Protein AF-A0A2K9EPL5-F1 (afdb_monomer_lite)

Structure (mmCIF, N/CA/C/O backbone):
data_AF-A0A2K9EPL5-F1
#
_entry.id   AF-A0A2K9EPL5-F1
#
loop_
_atom_site.group_PDB
_atom_site.id
_atom_site.type_symbol
_atom_site.label_atom_id
_atom_site.label_alt_id
_atom_site.label_comp_id
_atom_site.label_asym_id
_atom_site.label_entity_id
_atom_site.label_seq_id
_atom_site.pdbx_PDB_ins_code
_atom_site.Cartn_x
_atom_site.Cartn_y
_atom_site.Cartn_z
_atom_site.occupancy
_atom_site.B_iso_or_equiv
_atom_site.auth_seq_id
_atom_site.auth_comp_id
_atom_site.auth_asym_id
_atom_site.auth_atom_id
_atom_site.pdbx_PDB_model_num
ATOM 1 N N . MET A 1 1 ? -2.493 -0.046 -14.996 1.00 90.88 1 MET A N 1
ATOM 2 C CA . MET A 1 1 ? -1.151 -0.523 -14.603 1.00 90.88 1 MET A CA 1
ATOM 3 C C . MET A 1 1 ? -0.258 -0.800 -15.801 1.00 90.88 1 MET A C 1
ATOM 5 O O . MET A 1 1 ? 0.652 -0.014 -15.992 1.00 90.88 1 MET A O 1
ATOM 9 N N . CYS A 1 2 ? -0.531 -1.802 -16.647 1.00 92.88 2 CYS A N 1
ATOM 10 C CA . CYS A 1 2 ? 0.338 -2.114 -17.797 1.00 92.88 2 CYS A CA 1
ATOM 11 C C . CYS A 1 2 ? 0.632 -0.922 -18.721 1.00 92.88 2 CYS A C 1
ATOM 13 O O . CYS A 1 2 ? 1.785 -0.695 -19.056 1.00 92.88 2 CYS A O 1
ATOM 15 N N . LYS A 1 3 ? -0.375 -0.095 -19.040 1.00 92.88 3 LYS A N 1
ATOM 16 C CA . LYS A 1 3 ? -0.175 1.157 -19.793 1.00 92.88 3 LYS A CA 1
ATOM 17 C C . LYS A 1 3 ? 0.903 2.059 -19.168 1.00 92.88 3 LYS A C 1
ATOM 19 O O . LYS A 1 3 ? 1.821 2.471 -19.861 1.00 92.88 3 LYS A O 1
ATOM 24 N N . ILE A 1 4 ? 0.825 2.293 -17.853 1.00 94.50 4 ILE A N 1
ATOM 25 C CA . ILE A 1 4 ? 1.801 3.109 -17.111 1.00 94.50 4 ILE A CA 1
ATOM 26 C C . ILE A 1 4 ? 3.195 2.477 -17.186 1.00 94.50 4 ILE A C 1
ATOM 28 O O . ILE A 1 4 ? 4.156 3.179 -17.478 1.00 94.50 4 ILE A O 1
ATOM 32 N N . LEU A 1 5 ? 3.304 1.160 -16.974 1.00 94.19 5 LEU A N 1
ATOM 33 C CA . LEU A 1 5 ? 4.579 0.446 -17.066 1.00 94.19 5 LEU A CA 1
ATOM 34 C C . LEU A 1 5 ? 5.212 0.600 -18.460 1.00 94.19 5 LEU A C 1
ATOM 36 O O . LEU A 1 5 ? 6.369 1.003 -18.562 1.00 94.19 5 LEU A O 1
ATOM 40 N N . CYS A 1 6 ? 4.463 0.304 -19.528 1.00 92.06 6 CYS A N 1
ATOM 41 C CA . CYS A 1 6 ? 4.992 0.338 -20.891 1.00 92.06 6 CYS A CA 1
ATOM 42 C C . CYS A 1 6 ? 5.366 1.763 -21.331 1.00 92.06 6 CYS A C 1
ATOM 44 O O . CYS A 1 6 ? 6.409 1.955 -21.953 1.00 92.06 6 CYS A O 1
ATOM 46 N N . GLU A 1 7 ? 4.555 2.768 -20.981 1.00 92.69 7 GLU A N 1
ATOM 47 C CA . GLU A 1 7 ? 4.874 4.177 -21.239 1.00 92.69 7 GLU A CA 1
ATOM 48 C C . GLU A 1 7 ? 6.151 4.601 -20.513 1.00 92.69 7 GLU A C 1
ATOM 50 O O . GLU A 1 7 ? 7.039 5.181 -21.135 1.00 92.69 7 GLU A O 1
ATOM 55 N N . THR A 1 8 ? 6.283 4.271 -19.223 1.00 93.06 8 THR A N 1
ATOM 56 C CA . THR A 1 8 ? 7.507 4.553 -18.465 1.00 93.06 8 THR A CA 1
ATOM 57 C C . THR A 1 8 ? 8.713 3.881 -19.109 1.00 93.06 8 THR A C 1
ATOM 59 O O . THR A 1 8 ? 9.721 4.542 -19.335 1.00 93.06 8 THR A O 1
ATOM 62 N N . ARG A 1 9 ? 8.620 2.592 -19.457 1.00 90.31 9 ARG A N 1
ATOM 63 C CA . ARG A 1 9 ? 9.724 1.858 -20.091 1.00 90.31 9 ARG A CA 1
ATOM 64 C C . ARG A 1 9 ? 10.170 2.524 -21.395 1.00 90.31 9 ARG A C 1
ATOM 66 O O . ARG A 1 9 ? 11.365 2.731 -21.594 1.00 90.31 9 ARG A O 1
ATOM 73 N N . LYS A 1 10 ? 9.216 2.905 -22.248 1.00 90.19 10 LYS A N 1
ATOM 74 C CA . LYS A 1 10 ? 9.493 3.618 -23.500 1.00 90.19 10 LYS A CA 1
ATOM 75 C C . LYS A 1 10 ? 10.202 4.950 -23.243 1.00 90.19 10 LYS A C 1
ATOM 77 O O . LYS A 1 10 ? 11.247 5.204 -23.830 1.00 90.19 10 LYS A O 1
ATOM 82 N N . GLU A 1 11 ? 9.678 5.774 -22.338 1.00 91.56 11 GLU A N 1
ATOM 83 C CA . GLU A 1 11 ? 10.253 7.091 -22.034 1.00 91.56 11 GLU A CA 1
ATOM 84 C C . GLU A 1 11 ? 11.650 7.005 -21.399 1.00 91.56 11 GLU A C 1
ATOM 86 O O . GLU A 1 11 ? 12.492 7.870 -21.648 1.00 91.56 11 GLU A O 1
ATOM 91 N N . MET A 1 12 ? 11.913 5.961 -20.604 1.00 89.75 12 MET A N 1
ATOM 92 C CA . MET A 1 12 ? 13.246 5.680 -20.063 1.00 89.75 12 MET A CA 1
ATOM 93 C C . MET A 1 12 ? 14.241 5.345 -21.181 1.00 89.75 12 MET A C 1
ATOM 95 O O . MET A 1 12 ? 15.341 5.892 -21.187 1.00 89.75 12 MET A O 1
ATOM 99 N N . CYS A 1 13 ? 13.842 4.526 -22.161 1.00 85.44 13 CYS A N 1
ATOM 100 C CA . CYS A 1 13 ? 14.686 4.193 -23.316 1.00 85.44 13 CYS A CA 1
ATOM 101 C C . CYS A 1 13 ? 14.939 5.398 -24.233 1.00 85.44 13 CYS A C 1
ATOM 103 O O . CYS A 1 13 ? 16.015 5.531 -24.804 1.00 85.44 13 CYS A O 1
ATOM 105 N N . GLU A 1 14 ? 13.969 6.307 -24.342 1.00 89.25 14 GLU A N 1
ATOM 106 C CA . GLU A 1 14 ? 14.105 7.575 -25.072 1.00 89.25 14 GLU A CA 1
ATOM 107 C C . GLU A 1 14 ? 14.939 8.624 -24.306 1.00 89.25 14 GLU A C 1
ATOM 109 O O . GLU A 1 14 ? 15.134 9.736 -24.792 1.00 89.25 14 GLU A O 1
ATOM 114 N N . GLY A 1 15 ? 15.414 8.310 -23.094 1.00 87.31 15 GLY A N 1
ATOM 115 C CA . GLY A 1 15 ? 16.245 9.207 -22.290 1.00 87.31 15 GLY A CA 1
ATOM 116 C C . GLY A 1 15 ? 15.511 10.440 -21.750 1.00 87.31 15 GLY A C 1
ATOM 117 O O . GLY A 1 15 ? 16.160 11.415 -21.365 1.00 87.31 15 GLY A O 1
ATOM 118 N N . LYS A 1 16 ? 14.171 10.420 -21.695 1.00 90.06 16 LYS A N 1
ATOM 119 C CA . LYS A 1 16 ? 13.338 11.569 -21.282 1.00 90.06 16 LYS A CA 1
ATOM 120 C C . LYS A 1 16 ? 13.429 11.902 -19.791 1.00 90.06 16 LYS A C 1
ATOM 122 O O . LYS A 1 16 ? 13.098 13.014 -19.392 1.00 90.06 16 LYS A O 1
ATOM 127 N N . HIS A 1 17 ? 13.891 10.959 -18.969 1.00 89.50 17 HIS A N 1
ATOM 128 C CA . HIS A 1 17 ? 13.897 11.065 -17.505 1.00 89.50 17 HIS A CA 1
ATOM 129 C C . HIS A 1 17 ? 15.299 10.913 -16.911 1.00 89.50 17 HIS A C 1
ATOM 131 O O . HIS A 1 17 ? 15.527 10.101 -16.015 1.00 89.50 17 HIS A O 1
ATOM 137 N N . LYS A 1 18 ? 16.260 11.700 -17.409 1.00 85.12 18 LYS A N 1
ATOM 138 C CA . LYS A 1 18 ? 17.625 11.723 -16.858 1.00 85.12 18 LYS A CA 1
ATOM 139 C C . LYS A 1 18 ? 17.602 12.016 -15.352 1.00 85.12 18 LYS A C 1
ATOM 141 O O . LYS A 1 18 ? 16.911 12.929 -14.904 1.00 85.12 18 LYS A O 1
ATOM 146 N N . GLY A 1 19 ? 18.359 11.232 -14.585 1.00 86.25 19 GLY A N 1
ATOM 147 C CA . GLY A 1 19 ? 18.467 11.375 -13.128 1.00 86.25 19 GLY A CA 1
ATOM 148 C C . GLY A 1 19 ? 17.270 10.851 -12.324 1.00 86.25 19 GLY A C 1
ATOM 149 O O . GLY A 1 19 ? 17.243 11.033 -11.110 1.00 86.25 19 GLY A O 1
ATOM 150 N N . LYS A 1 20 ? 16.285 10.203 -12.960 1.00 90.62 20 LYS A N 1
ATOM 151 C CA . LYS A 1 20 ? 15.152 9.562 -12.274 1.00 90.62 20 LYS A CA 1
ATOM 152 C C . LYS A 1 20 ? 15.185 8.050 -12.457 1.00 90.62 20 LYS A C 1
ATOM 154 O O . LYS A 1 20 ? 15.667 7.544 -13.465 1.00 90.62 20 LYS A O 1
ATOM 159 N N . THR A 1 21 ? 14.623 7.328 -11.492 1.00 90.00 21 THR A N 1
ATOM 160 C CA . THR A 1 21 ? 14.412 5.879 -11.608 1.00 90.00 21 THR A CA 1
ATOM 161 C C . THR A 1 21 ? 13.104 5.590 -12.339 1.00 90.00 21 THR A C 1
ATOM 163 O O . THR A 1 21 ? 12.142 6.355 -12.215 1.00 90.00 21 THR A O 1
ATOM 166 N N . ALA A 1 22 ? 13.029 4.463 -13.051 1.00 90.94 22 ALA A N 1
ATOM 167 C CA . ALA A 1 22 ? 11.802 4.038 -13.726 1.00 90.94 22 ALA A CA 1
ATOM 168 C C . ALA A 1 22 ? 10.613 3.936 -12.747 1.00 90.94 22 ALA A C 1
ATOM 170 O O . ALA A 1 22 ? 9.539 4.465 -13.032 1.00 90.94 22 ALA A O 1
ATOM 171 N N . SER A 1 23 ? 10.823 3.375 -11.551 1.00 89.00 23 SER A N 1
ATOM 172 C CA . SER A 1 23 ? 9.786 3.289 -10.512 1.00 89.00 23 SER A CA 1
ATOM 173 C C . SER A 1 23 ? 9.255 4.669 -10.116 1.00 89.00 23 SER A C 1
ATOM 175 O O . SER A 1 23 ? 8.047 4.883 -10.151 1.00 89.00 23 SER A O 1
ATOM 177 N N . SER A 1 24 ? 10.126 5.660 -9.878 1.00 90.75 24 SER A N 1
ATOM 178 C CA . SER A 1 24 ? 9.676 7.023 -9.533 1.00 90.75 24 SER A CA 1
ATOM 179 C C . SER A 1 24 ? 8.854 7.698 -10.642 1.00 90.75 24 SER A C 1
ATOM 181 O O . SER A 1 24 ? 7.891 8.416 -10.364 1.00 90.75 24 SER A O 1
ATOM 183 N N . VAL A 1 25 ? 9.187 7.449 -11.913 1.00 93.56 25 VAL A N 1
ATOM 184 C CA . VAL A 1 25 ? 8.412 7.947 -13.061 1.00 93.56 25 VAL A CA 1
ATOM 185 C C . VAL A 1 25 ? 7.043 7.264 -13.121 1.00 93.56 25 VAL A C 1
ATOM 187 O O . VAL A 1 25 ? 6.022 7.932 -13.305 1.00 93.56 25 VAL A O 1
ATOM 190 N N . ALA A 1 26 ? 7.004 5.945 -12.923 1.00 93.69 26 ALA A N 1
ATOM 191 C CA . ALA A 1 26 ? 5.775 5.158 -12.931 1.00 93.69 26 ALA A CA 1
ATOM 192 C C . ALA A 1 26 ? 4.828 5.537 -11.790 1.00 93.69 26 ALA A C 1
ATOM 194 O O . ALA A 1 26 ? 3.633 5.712 -12.023 1.00 93.69 26 ALA A O 1
ATOM 195 N N . GLU A 1 27 ? 5.356 5.739 -10.585 1.00 92.06 27 GLU A N 1
ATOM 196 C CA . GLU A 1 27 ? 4.617 6.276 -9.443 1.00 92.06 27 GLU A CA 1
ATOM 197 C C . GLU A 1 27 ? 4.029 7.656 -9.774 1.00 92.06 27 GLU A C 1
ATOM 199 O O . GLU A 1 27 ? 2.834 7.891 -9.586 1.00 92.06 27 GLU A O 1
ATOM 204 N N . GLY A 1 28 ? 4.832 8.567 -10.335 1.00 92.94 28 GLY A N 1
ATOM 205 C CA . GLY A 1 28 ? 4.366 9.895 -10.741 1.00 92.94 28 GLY A CA 1
ATOM 206 C C . GLY A 1 28 ? 3.207 9.835 -11.740 1.00 92.94 28 GLY A C 1
ATOM 207 O O . GLY A 1 28 ? 2.205 10.539 -11.584 1.00 92.94 28 GLY A O 1
ATOM 208 N N . LYS A 1 29 ? 3.300 8.944 -12.732 1.00 94.31 29 LYS A N 1
ATOM 209 C CA . LYS A 1 29 ? 2.220 8.688 -13.695 1.00 94.31 29 LYS A CA 1
ATOM 210 C C . LYS A 1 29 ? 0.995 8.066 -13.027 1.00 94.31 29 LYS A C 1
ATOM 212 O O . LYS A 1 29 ? -0.119 8.519 -13.277 1.00 94.31 29 LYS A O 1
ATOM 217 N N . ALA A 1 30 ? 1.175 7.067 -12.164 1.00 94.25 30 ALA A N 1
ATOM 218 C CA . ALA A 1 30 ? 0.082 6.404 -11.459 1.00 94.25 30 ALA A CA 1
ATOM 219 C C . ALA A 1 30 ? -0.702 7.384 -10.580 1.00 94.25 30 ALA A C 1
ATOM 221 O O . ALA A 1 30 ? -1.931 7.402 -10.628 1.00 94.25 30 ALA A O 1
ATOM 222 N N . LYS A 1 31 ? -0.001 8.247 -9.837 1.00 92.25 31 LYS A N 1
ATOM 223 C CA . LYS A 1 31 ? -0.607 9.239 -8.940 1.00 92.25 31 LYS A CA 1
ATOM 224 C C . LYS A 1 31 ? -1.549 10.188 -9.679 1.00 92.25 31 LYS A C 1
ATOM 226 O O . LYS A 1 31 ? -2.604 10.533 -9.153 1.00 92.25 31 LYS A O 1
ATOM 231 N N . ASN A 1 32 ? -1.178 10.568 -10.899 1.00 90.94 32 ASN A N 1
ATOM 232 C CA . ASN A 1 32 ? -1.887 11.568 -11.692 1.00 90.94 32 ASN A CA 1
ATOM 233 C C . ASN A 1 32 ? -2.778 10.964 -12.788 1.00 90.94 32 ASN A C 1
ATOM 235 O O . ASN A 1 32 ? -3.287 11.714 -13.611 1.00 90.94 32 ASN A O 1
ATOM 239 N N . SER A 1 33 ? -2.959 9.638 -12.844 1.00 93.25 33 SER A N 1
ATOM 240 C CA . SER A 1 33 ? -3.679 8.972 -13.938 1.00 93.25 33 SER A CA 1
ATOM 241 C C . SER A 1 33 ? -5.195 8.909 -13.684 1.00 93.25 33 SER A C 1
ATOM 243 O O . SER A 1 33 ? -5.638 8.108 -12.851 1.00 93.25 33 SER A O 1
ATOM 245 N N . PRO A 1 34 ? -6.030 9.653 -14.442 1.00 91.94 34 PRO A N 1
ATOM 246 C CA . PRO A 1 34 ? -7.485 9.550 -14.322 1.00 91.94 34 PRO A CA 1
ATOM 247 C C . PRO A 1 34 ? -7.988 8.184 -14.804 1.00 91.94 34 PRO A C 1
ATOM 249 O O . PRO A 1 34 ? -8.940 7.634 -14.258 1.00 91.94 34 PRO A O 1
ATOM 252 N N . ASP A 1 35 ? -7.317 7.596 -15.801 1.00 91.50 35 ASP A N 1
ATOM 253 C CA . ASP A 1 35 ? -7.591 6.241 -16.292 1.00 91.50 35 ASP A CA 1
ATOM 254 C C . ASP A 1 35 ? -7.431 5.200 -15.184 1.00 91.50 35 ASP A C 1
ATOM 256 O O . ASP A 1 35 ? -8.293 4.334 -15.020 1.00 91.50 35 ASP A O 1
ATOM 260 N N . LEU A 1 36 ? -6.350 5.294 -14.398 1.00 92.50 36 LEU A N 1
ATOM 261 C CA . LEU A 1 36 ? -6.128 4.400 -13.267 1.00 92.50 36 LEU A CA 1
ATOM 262 C C . LEU A 1 36 ? -7.221 4.569 -12.214 1.00 92.50 36 LEU A C 1
ATOM 264 O O . LEU A 1 36 ? -7.777 3.570 -11.766 1.00 92.50 36 LEU A O 1
ATOM 268 N N . GLN A 1 37 ? -7.557 5.808 -11.852 1.00 90.88 37 GLN A N 1
ATOM 269 C CA . GLN A 1 37 ? -8.615 6.079 -10.877 1.00 90.88 37 GLN A CA 1
ATOM 270 C C . GLN A 1 37 ? -9.964 5.515 -11.343 1.00 90.88 37 GLN A C 1
ATOM 272 O O . GLN A 1 37 ? -10.635 4.825 -10.581 1.00 90.88 37 GLN A O 1
ATOM 277 N N . ARG A 1 38 ? -10.332 5.711 -12.617 1.00 91.25 38 ARG A N 1
ATOM 278 C CA . ARG A 1 38 ? -11.553 5.129 -13.201 1.00 91.25 38 ARG A CA 1
ATOM 279 C C . ARG A 1 38 ? -11.539 3.603 -13.176 1.00 91.25 38 ARG A C 1
ATOM 281 O O . ARG A 1 38 ? -12.540 2.993 -12.809 1.00 91.25 38 ARG A O 1
ATOM 288 N N . ALA A 1 39 ? -10.419 2.979 -13.539 1.00 92.12 39 ALA A N 1
ATOM 289 C CA . ALA A 1 39 ? -10.286 1.525 -13.527 1.00 92.12 39 ALA A CA 1
ATOM 290 C C . ALA A 1 39 ? -10.379 0.946 -12.105 1.00 92.12 39 ALA A C 1
ATOM 292 O O . ALA A 1 39 ? -11.044 -0.071 -11.903 1.00 92.12 39 ALA A O 1
ATOM 293 N N . VAL A 1 40 ? -9.756 1.610 -11.125 1.00 92.19 40 VAL A N 1
ATOM 294 C CA . VAL A 1 40 ? -9.859 1.244 -9.707 1.00 92.19 40 VAL A CA 1
ATOM 295 C C . VAL A 1 40 ? -11.298 1.378 -9.233 1.00 92.19 40 VAL A C 1
ATOM 297 O O . VAL A 1 40 ? -11.829 0.394 -8.739 1.00 92.19 40 VAL A O 1
ATOM 300 N N . ASN A 1 41 ? -11.962 2.510 -9.470 1.00 89.56 41 ASN A N 1
ATOM 301 C CA . ASN A 1 41 ? -13.353 2.720 -9.055 1.00 89.56 41 ASN A CA 1
ATOM 302 C C . ASN A 1 41 ? -14.319 1.713 -9.693 1.00 89.56 41 ASN A C 1
ATOM 304 O O . ASN A 1 41 ? -15.267 1.275 -9.048 1.00 89.56 41 ASN A O 1
ATOM 308 N N . LYS A 1 42 ? -14.079 1.326 -10.954 1.00 93.06 42 LYS A N 1
ATOM 309 C CA . LYS A 1 42 ? -14.889 0.322 -11.658 1.00 93.06 42 LYS A CA 1
ATOM 310 C C . LYS A 1 42 ? -14.734 -1.073 -11.048 1.00 93.06 42 LYS A C 1
ATOM 312 O O . LYS A 1 42 ? -15.714 -1.799 -10.938 1.00 93.06 42 LYS A O 1
ATOM 317 N N . ARG A 1 43 ? -13.505 -1.469 -10.706 1.00 91.88 43 ARG A N 1
ATOM 318 C CA . ARG A 1 43 ? -13.198 -2.812 -10.181 1.00 91.88 43 ARG A CA 1
ATOM 319 C C . ARG A 1 43 ? -13.444 -2.930 -8.676 1.00 91.88 43 ARG A C 1
ATOM 321 O O . ARG A 1 43 ? -13.849 -3.986 -8.206 1.00 91.88 43 ARG A O 1
ATOM 328 N N . TYR A 1 44 ? -13.187 -1.852 -7.951 1.00 91.12 44 TYR A N 1
ATOM 329 C CA . TYR A 1 44 ? -13.304 -1.717 -6.508 1.00 91.12 44 TYR A CA 1
ATOM 330 C C . TYR A 1 44 ? -14.168 -0.481 -6.220 1.00 91.12 44 TYR A C 1
ATOM 332 O O . TYR A 1 44 ? -13.636 0.620 -6.035 1.00 91.12 44 TYR A O 1
ATOM 340 N N . PRO A 1 45 ? -15.507 -0.623 -6.222 1.00 88.06 45 PRO A N 1
ATOM 341 C CA . PRO A 1 45 ? -16.404 0.488 -5.934 1.00 88.06 45 PRO A CA 1
ATOM 342 C C . PRO A 1 45 ? -16.031 1.174 -4.618 1.00 88.06 45 PRO A C 1
ATOM 344 O O . PRO A 1 45 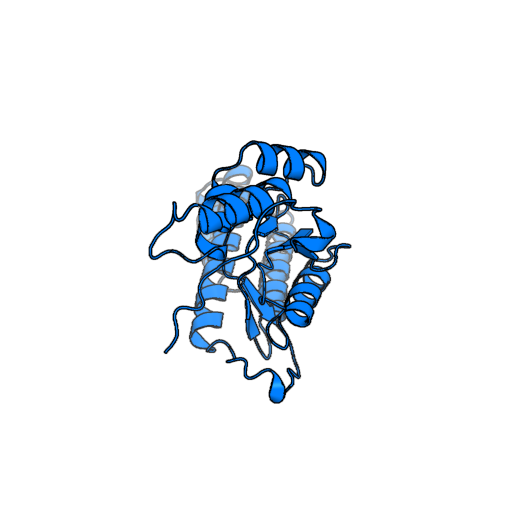? -15.663 0.513 -3.646 1.00 88.06 45 PRO A O 1
ATOM 347 N N . LYS A 1 46 ? -16.099 2.510 -4.602 1.00 87.00 46 LYS A N 1
ATOM 348 C CA . LYS A 1 46 ? -15.730 3.356 -3.451 1.00 87.00 46 LYS A CA 1
ATOM 349 C C . LYS A 1 46 ? -14.289 3.188 -2.943 1.00 87.00 46 LYS A C 1
ATOM 351 O O . LYS A 1 46 ? -13.998 3.503 -1.792 1.00 87.00 46 LYS A O 1
ATOM 356 N N . SER A 1 47 ? -13.387 2.682 -3.779 1.00 89.88 47 SER A N 1
ATOM 357 C CA . SER A 1 47 ? -11.967 2.575 -3.444 1.00 89.88 47 SER A CA 1
ATOM 358 C C . SER A 1 47 ? -11.145 3.664 -4.121 1.00 89.88 47 SER A C 1
ATOM 360 O O . SER A 1 47 ? -11.596 4.306 -5.058 1.00 89.88 47 SER A O 1
ATOM 362 N N . THR A 1 48 ? -9.921 3.886 -3.658 1.00 89.94 48 THR A N 1
ATOM 363 C CA . THR A 1 48 ? -8.990 4.864 -4.227 1.00 89.94 48 THR A CA 1
ATOM 364 C C . THR A 1 48 ? -7.604 4.254 -4.396 1.00 89.94 48 THR A C 1
ATOM 366 O O . THR A 1 48 ? -7.196 3.372 -3.640 1.00 89.94 48 THR A O 1
ATOM 369 N N . ALA A 1 49 ? -6.867 4.716 -5.407 1.00 91.31 49 ALA A N 1
ATOM 370 C CA . ALA A 1 49 ? -5.468 4.348 -5.585 1.00 91.31 49 ALA A CA 1
ATOM 371 C C . ALA A 1 49 ? -4.585 5.207 -4.665 1.00 91.31 49 ALA A C 1
ATOM 373 O O . ALA A 1 49 ? -4.536 6.430 -4.796 1.00 91.31 49 ALA A O 1
ATOM 374 N N . ALA A 1 50 ? -3.866 4.563 -3.752 1.00 90.31 50 ALA A N 1
ATOM 375 C CA . ALA A 1 50 ? -2.835 5.161 -2.922 1.00 90.31 50 ALA A CA 1
ATOM 376 C C . ALA A 1 50 ? -1.459 4.805 -3.493 1.00 90.31 50 ALA A C 1
ATOM 378 O O . ALA A 1 50 ? -1.020 3.661 -3.414 1.00 90.31 50 ALA A O 1
ATOM 379 N N . VAL A 1 51 ? -0.784 5.795 -4.069 1.00 90.19 51 VAL A N 1
ATOM 380 C CA . VAL A 1 51 ? 0.523 5.618 -4.714 1.00 90.19 51 VAL A CA 1
ATOM 381 C C . VAL A 1 51 ? 1.642 5.965 -3.742 1.00 90.19 51 VAL A C 1
ATOM 383 O O . VAL A 1 51 ? 1.557 6.997 -3.071 1.00 90.19 51 VAL A O 1
ATOM 386 N N . ASN A 1 52 ? 2.669 5.113 -3.681 1.00 84.94 52 ASN A N 1
ATOM 387 C CA . ASN A 1 52 ? 3.887 5.305 -2.890 1.00 84.94 52 ASN A CA 1
ATOM 388 C C . ASN A 1 52 ? 3.611 5.739 -1.430 1.00 84.94 52 ASN A C 1
ATOM 390 O O . ASN A 1 52 ? 4.205 6.675 -0.890 1.00 84.94 52 ASN A O 1
ATOM 394 N N . LYS A 1 53 ? 2.642 5.083 -0.779 1.00 85.62 53 LYS A N 1
ATOM 395 C CA . LYS A 1 53 ? 2.357 5.299 0.645 1.00 85.62 53 LYS A CA 1
ATOM 396 C C . LYS A 1 53 ? 3.013 4.211 1.478 1.00 85.62 53 LYS A C 1
ATOM 398 O O . LYS A 1 53 ? 2.754 3.029 1.268 1.00 85.62 53 LYS A O 1
ATOM 403 N N . HIS A 1 54 ? 3.795 4.632 2.471 1.00 87.94 54 HIS A N 1
ATOM 404 C CA . HIS A 1 54 ? 4.299 3.738 3.506 1.00 87.94 54 HIS A CA 1
ATOM 405 C C . HIS A 1 54 ? 3.149 3.050 4.237 1.00 87.94 54 HIS A C 1
ATOM 407 O O . HIS A 1 54 ? 2.129 3.670 4.556 1.00 87.94 54 HIS A O 1
ATOM 413 N N . ARG A 1 55 ? 3.340 1.765 4.519 1.00 88.50 55 ARG A N 1
ATOM 414 C CA . ARG A 1 55 ? 2.440 0.951 5.325 1.00 88.50 55 ARG A CA 1
ATOM 415 C C . ARG A 1 55 ? 3.262 0.158 6.323 1.00 88.50 55 ARG A C 1
ATOM 417 O O . ARG A 1 55 ? 4.356 -0.300 6.008 1.00 88.50 55 ARG A O 1
ATOM 424 N N . TYR A 1 56 ? 2.697 -0.028 7.501 1.00 90.19 56 TYR A N 1
ATOM 425 C CA . TYR A 1 56 ? 3.281 -0.853 8.542 1.00 90.19 56 TYR A CA 1
ATOM 426 C C . TYR A 1 56 ? 2.564 -2.196 8.566 1.00 90.19 56 TYR A C 1
ATOM 428 O O . TYR A 1 56 ? 1.334 -2.245 8.538 1.00 90.19 56 TYR A O 1
ATOM 436 N N . VAL A 1 57 ? 3.340 -3.275 8.551 1.00 91.06 57 VAL A N 1
ATOM 437 C CA . VAL A 1 57 ? 2.837 -4.647 8.483 1.00 91.06 57 VAL A CA 1
ATOM 438 C C . VAL A 1 57 ? 3.466 -5.448 9.594 1.00 91.06 57 VAL A C 1
ATOM 440 O O . VAL A 1 57 ? 4.690 -5.505 9.698 1.00 91.06 57 VAL A O 1
ATOM 443 N N . ARG A 1 58 ? 2.627 -6.091 10.397 1.00 91.06 58 ARG A N 1
ATOM 444 C CA . ARG A 1 58 ? 3.090 -7.087 11.350 1.00 91.06 58 ARG A CA 1
ATOM 445 C C . ARG A 1 58 ? 3.456 -8.368 10.617 1.00 91.06 58 ARG A C 1
ATOM 447 O O . ARG A 1 58 ? 2.642 -8.927 9.879 1.00 91.06 58 ARG A O 1
ATOM 454 N N . TYR A 1 59 ? 4.669 -8.841 10.861 1.00 92.38 59 TYR A N 1
ATOM 455 C CA . TYR A 1 59 ? 5.177 -10.081 10.303 1.00 92.38 59 TYR A CA 1
ATOM 456 C C . TYR A 1 59 ? 6.095 -10.763 11.316 1.00 92.38 59 TYR A C 1
ATOM 458 O O . TYR A 1 59 ? 7.295 -10.504 11.367 1.00 92.38 59 TYR A O 1
ATOM 466 N N . ASP A 1 60 ? 5.526 -11.647 12.127 1.00 88.75 60 ASP A N 1
ATOM 467 C CA . ASP A 1 60 ? 6.308 -12.407 13.096 1.00 88.75 60 ASP A CA 1
ATOM 468 C C . ASP A 1 60 ? 7.145 -13.478 12.369 1.00 88.75 60 ASP A C 1
ATOM 470 O O . ASP A 1 60 ? 6.694 -14.074 11.390 1.00 88.75 60 ASP A O 1
ATOM 474 N N . ASN A 1 61 ? 8.365 -13.734 12.851 1.00 87.31 61 ASN A N 1
ATOM 475 C CA . ASN A 1 61 ? 9.292 -14.740 12.303 1.00 87.31 61 ASN A CA 1
ATOM 476 C C . ASN A 1 61 ? 9.809 -14.462 10.877 1.00 87.31 61 ASN A C 1
ATOM 478 O O . ASN A 1 61 ? 9.999 -15.388 10.086 1.00 87.31 61 ASN A O 1
ATOM 482 N N . ALA A 1 62 ? 10.076 -13.198 10.535 1.00 89.94 62 ALA A N 1
ATOM 483 C CA . ALA A 1 62 ? 10.759 -12.873 9.283 1.00 89.94 62 ALA A CA 1
ATOM 484 C C . ALA A 1 62 ? 12.126 -13.583 9.183 1.00 89.94 62 ALA A C 1
ATOM 486 O O . ALA A 1 62 ? 12.911 -13.600 10.138 1.00 89.94 62 ALA A O 1
ATOM 487 N N . LEU A 1 63 ? 12.431 -14.148 8.011 1.00 92.12 63 LEU A N 1
ATOM 488 C CA . LEU A 1 63 ? 13.694 -14.852 7.789 1.00 92.12 63 LEU A CA 1
ATOM 489 C C . LEU A 1 63 ? 14.876 -13.878 7.873 1.00 92.12 63 LEU A C 1
ATOM 491 O O . LEU A 1 63 ? 14.855 -12.803 7.273 1.00 92.12 63 LEU A O 1
ATOM 495 N N . LYS A 1 64 ? 15.957 -14.277 8.557 1.00 89.06 64 LYS A N 1
ATOM 496 C CA . LYS A 1 64 ? 17.184 -13.461 8.655 1.00 89.06 64 LYS A CA 1
ATOM 497 C C . LYS A 1 64 ? 17.776 -13.129 7.279 1.00 89.06 64 LYS A C 1
ATOM 499 O O . LYS A 1 64 ? 18.293 -12.034 7.089 1.00 89.06 64 LYS A O 1
ATOM 504 N N . SER A 1 65 ? 17.643 -14.042 6.312 1.00 92.56 65 SER A N 1
ATOM 505 C CA . SER A 1 65 ? 18.090 -13.854 4.925 1.00 92.56 65 SER A CA 1
ATOM 506 C C . SER A 1 65 ? 17.368 -12.720 4.195 1.00 92.56 65 SER A C 1
ATOM 508 O O . SER A 1 65 ? 17.872 -12.237 3.185 1.00 92.56 65 SER A O 1
ATOM 510 N N . TRP A 1 66 ? 16.218 -12.257 4.696 1.00 92.88 66 TRP A N 1
ATOM 511 C CA . TRP A 1 66 ? 15.519 -11.125 4.097 1.00 92.88 66 TRP A CA 1
ATOM 512 C C . TRP A 1 66 ? 16.204 -9.784 4.364 1.00 92.88 66 TRP A C 1
ATOM 514 O O . TRP A 1 66 ? 15.910 -8.815 3.669 1.00 92.88 66 TRP A O 1
ATOM 524 N N . ASN A 1 67 ? 17.093 -9.719 5.364 1.00 91.62 67 ASN A N 1
ATOM 525 C CA . ASN A 1 67 ? 17.829 -8.514 5.754 1.00 91.62 67 ASN A CA 1
ATOM 526 C C . ASN A 1 67 ? 16.928 -7.263 5.896 1.00 91.62 67 ASN A C 1
ATOM 528 O O . ASN A 1 67 ? 17.261 -6.167 5.447 1.00 91.62 67 ASN A O 1
ATOM 532 N N . ARG A 1 68 ? 15.737 -7.434 6.486 1.00 88.69 68 ARG A N 1
ATOM 533 C CA . ARG A 1 68 ? 14.764 -6.355 6.703 1.00 88.69 68 ARG A CA 1
ATOM 534 C C . ARG A 1 68 ? 14.906 -5.780 8.104 1.00 88.69 68 ARG A C 1
ATOM 536 O O . ARG A 1 68 ? 14.859 -6.517 9.087 1.00 88.69 68 ARG A O 1
ATOM 543 N N . ALA A 1 69 ? 15.000 -4.457 8.195 1.00 90.88 69 ALA A N 1
ATOM 544 C CA . ALA A 1 69 ? 14.975 -3.762 9.473 1.00 90.88 69 ALA A CA 1
ATOM 545 C C . ALA A 1 69 ? 13.548 -3.708 10.033 1.00 90.88 69 ALA A C 1
ATOM 547 O O . ALA A 1 69 ? 12.606 -3.304 9.342 1.00 90.88 69 ALA A O 1
ATOM 548 N N . LYS A 1 70 ? 13.409 -4.093 11.302 1.00 92.75 70 LYS A N 1
ATOM 549 C CA . LYS A 1 70 ? 12.187 -3.873 12.075 1.00 92.75 70 LYS A CA 1
ATOM 550 C C . LYS A 1 70 ? 11.989 -2.375 12.284 1.00 92.75 70 LYS A C 1
ATOM 552 O O . LYS A 1 70 ? 12.954 -1.625 12.438 1.00 92.75 70 LYS A O 1
ATOM 557 N N . VAL A 1 71 ? 10.738 -1.939 12.299 1.00 92.06 71 VAL A N 1
ATOM 558 C CA . VAL A 1 71 ? 10.392 -0.556 12.628 1.00 92.06 71 VAL A CA 1
ATOM 559 C C . VAL A 1 71 ? 10.623 -0.339 14.120 1.00 92.06 71 VAL A C 1
ATOM 561 O O . VAL A 1 71 ? 10.231 -1.163 14.942 1.00 92.06 71 VAL A O 1
ATOM 564 N N . ALA A 1 72 ? 11.265 0.777 14.464 1.00 91.12 72 ALA A N 1
ATOM 565 C CA . ALA A 1 72 ? 11.510 1.146 15.851 1.00 91.12 72 ALA A CA 1
ATOM 566 C C . ALA A 1 72 ? 10.191 1.304 16.623 1.00 91.12 72 ALA A C 1
ATOM 568 O O . ALA A 1 72 ? 9.208 1.841 16.094 1.00 91.12 72 ALA A O 1
ATOM 569 N N . LYS A 1 73 ? 10.184 0.871 17.886 1.00 87.06 73 LYS A N 1
ATOM 570 C CA . LYS A 1 73 ? 8.990 0.865 18.738 1.00 87.06 73 LYS A CA 1
ATOM 571 C C . LYS A 1 73 ? 8.370 2.258 18.857 1.00 87.06 73 LYS A C 1
ATOM 573 O O . LYS A 1 73 ? 7.162 2.404 18.718 1.00 87.06 73 LYS A O 1
ATOM 578 N N . GLU A 1 74 ? 9.193 3.291 18.978 1.00 86.69 74 GLU A N 1
ATOM 579 C CA . GLU A 1 74 ? 8.772 4.689 19.105 1.00 86.69 74 GLU A CA 1
ATOM 580 C C . GLU A 1 74 ? 8.061 5.189 17.835 1.00 86.69 74 GLU A C 1
ATOM 582 O O . GLU A 1 74 ? 7.164 6.032 17.889 1.00 86.69 74 GLU A O 1
ATOM 587 N N . THR A 1 75 ? 8.447 4.668 16.664 1.00 88.00 75 THR A N 1
ATOM 588 C CA . THR A 1 75 ? 7.787 4.993 15.389 1.00 88.00 75 THR A CA 1
ATOM 589 C C . THR A 1 75 ? 6.419 4.324 15.302 1.00 88.00 75 THR A C 1
ATOM 591 O O . THR A 1 75 ? 5.463 4.948 14.835 1.00 88.00 75 THR A O 1
ATOM 594 N N . ILE A 1 76 ? 6.313 3.083 15.786 1.00 85.12 76 ILE A N 1
ATOM 595 C CA . ILE A 1 76 ? 5.048 2.345 15.877 1.00 85.12 76 ILE A CA 1
ATOM 596 C C . ILE A 1 76 ? 4.101 3.041 16.859 1.00 85.12 76 ILE A C 1
ATOM 598 O O . ILE A 1 76 ? 2.952 3.290 16.507 1.00 85.12 76 ILE A O 1
ATOM 602 N N . GLU A 1 77 ? 4.580 3.421 18.046 1.00 82.00 77 GLU A N 1
ATOM 603 C CA . GLU A 1 77 ? 3.797 4.140 19.061 1.00 82.00 77 GLU A CA 1
ATOM 604 C C . GLU A 1 77 ? 3.284 5.480 18.528 1.00 82.00 77 GLU A C 1
ATOM 606 O O . GLU A 1 77 ? 2.088 5.753 18.585 1.00 82.00 77 GLU A O 1
ATOM 611 N N . ARG A 1 78 ? 4.141 6.277 17.877 1.00 85.31 78 ARG A N 1
ATOM 612 C CA . ARG A 1 78 ? 3.715 7.538 17.250 1.00 85.31 78 ARG A CA 1
ATOM 613 C C . ARG A 1 78 ? 2.678 7.322 16.147 1.00 85.31 78 ARG A C 1
ATOM 615 O O . ARG A 1 78 ? 1.784 8.149 15.957 1.00 85.31 78 ARG A O 1
ATOM 622 N N . HIS A 1 79 ? 2.812 6.249 15.370 1.00 82.31 79 HIS A N 1
ATOM 623 C CA . HIS A 1 79 ? 1.830 5.908 14.347 1.00 82.31 79 HIS A CA 1
ATOM 624 C C . HIS A 1 79 ? 0.489 5.510 14.977 1.00 82.31 79 HIS A C 1
ATOM 626 O O . HIS A 1 79 ? -0.546 6.040 14.575 1.00 82.31 79 HIS A O 1
ATOM 632 N N . LEU A 1 80 ? 0.523 4.650 15.997 1.00 79.81 80 LEU A N 1
ATOM 633 C CA . LEU A 1 80 ? -0.630 4.246 16.797 1.00 79.81 80 LEU A CA 1
ATOM 634 C C . LEU A 1 80 ? -1.350 5.448 17.408 1.00 79.81 80 LEU A C 1
ATOM 636 O O . LEU A 1 80 ? -2.561 5.561 17.250 1.00 79.81 80 LEU A O 1
ATOM 640 N N . ASP A 1 81 ? -0.624 6.381 18.020 1.00 77.31 81 ASP A N 1
ATOM 641 C CA . ASP A 1 81 ? -1.200 7.595 18.601 1.00 77.31 81 ASP A CA 1
ATOM 642 C C . ASP A 1 81 ? -1.949 8.425 17.557 1.00 77.31 81 ASP A C 1
ATOM 644 O O . ASP A 1 81 ? -3.029 8.954 17.819 1.00 77.31 81 ASP A O 1
ATOM 648 N N . ASN A 1 82 ? -1.407 8.529 16.342 1.00 81.88 82 ASN A N 1
ATOM 649 C CA . ASN A 1 82 ? -2.077 9.235 15.255 1.00 81.88 82 ASN A CA 1
ATOM 650 C C . ASN A 1 82 ? -3.352 8.515 14.796 1.00 81.88 82 ASN A C 1
ATOM 652 O O . ASN A 1 82 ? -4.349 9.186 14.526 1.00 81.88 82 ASN A O 1
ATOM 656 N N . VAL A 1 83 ? -3.339 7.179 14.732 1.00 76.69 83 VAL A N 1
ATOM 657 C CA . VAL A 1 83 ? -4.527 6.367 14.417 1.00 76.69 83 VAL A CA 1
ATOM 658 C C . VAL A 1 83 ? -5.591 6.535 15.504 1.00 76.69 83 VAL A C 1
ATOM 660 O O . VAL A 1 83 ? -6.736 6.856 15.191 1.00 76.69 83 VAL A O 1
ATOM 663 N N . ILE A 1 84 ? -5.209 6.419 16.778 1.00 72.81 84 ILE A N 1
ATOM 664 C CA . ILE A 1 84 ? -6.107 6.589 17.929 1.00 72.81 84 ILE A CA 1
ATOM 665 C C . ILE A 1 84 ? -6.735 7.988 17.913 1.00 72.81 84 ILE A C 1
ATOM 667 O O . ILE A 1 84 ? -7.957 8.110 17.955 1.00 72.81 84 ILE A O 1
ATOM 671 N N . ARG A 1 85 ? -5.937 9.046 17.722 1.00 75.75 85 ARG A N 1
ATOM 672 C CA . ARG A 1 85 ? -6.445 10.427 17.611 1.00 75.75 85 ARG A CA 1
ATOM 673 C C . ARG A 1 85 ? -7.430 10.612 16.457 1.00 75.75 85 ARG A C 1
ATOM 675 O O . ARG A 1 85 ? -8.324 11.453 16.543 1.00 75.75 85 ARG A O 1
ATOM 682 N N . GLN A 1 86 ? -7.258 9.897 15.344 1.00 73.62 86 GLN A N 1
ATOM 683 C CA . GLN A 1 86 ? -8.208 9.952 14.229 1.00 73.62 86 GLN A CA 1
ATOM 684 C C . GLN A 1 86 ? -9.533 9.275 14.586 1.00 73.62 86 GLN A C 1
ATOM 686 O O . GLN A 1 86 ? -10.583 9.868 14.328 1.00 73.62 86 GLN A O 1
ATOM 691 N N . ILE A 1 87 ? -9.485 8.105 15.229 1.00 69.62 87 ILE A N 1
ATOM 692 C CA . ILE A 1 87 ? -10.670 7.398 15.738 1.00 69.62 87 ILE A CA 1
ATOM 693 C C . ILE A 1 87 ? -11.422 8.291 16.738 1.00 69.62 87 ILE A C 1
ATOM 695 O O . ILE A 1 87 ? -12.620 8.524 16.582 1.00 69.62 87 ILE A O 1
ATOM 699 N N . GLU A 1 88 ? -10.718 8.885 17.704 1.00 68.62 88 GLU A N 1
ATOM 700 C CA . GLU A 1 88 ? -11.297 9.804 18.694 1.00 68.62 88 GLU A CA 1
ATOM 701 C C . GLU A 1 88 ? -11.973 11.017 18.043 1.00 68.62 88 GLU A C 1
ATOM 703 O O . GLU A 1 88 ? -13.081 11.398 18.424 1.00 68.62 88 GLU A O 1
ATOM 708 N N . LYS A 1 89 ? -11.346 11.623 17.025 1.00 73.12 89 LYS A N 1
ATOM 709 C CA . LYS A 1 89 ? -11.937 12.750 16.286 1.00 73.12 89 LYS A CA 1
ATOM 710 C C . LYS A 1 89 ? -13.204 12.349 15.535 1.00 73.12 89 LYS A C 1
ATOM 712 O O . LYS A 1 89 ? -14.163 13.124 15.516 1.00 73.12 89 LYS A O 1
ATOM 717 N N . GLN A 1 90 ? -13.217 11.175 14.905 1.00 69.94 90 GLN A N 1
ATOM 718 C CA . GLN A 1 90 ? -14.397 10.665 14.205 1.00 69.94 90 GLN A CA 1
ATOM 719 C C . GLN A 1 90 ? -15.540 10.387 15.184 1.00 69.94 90 GLN A C 1
ATOM 721 O O . GLN A 1 90 ? -16.661 10.846 14.959 1.00 69.94 90 GLN A O 1
ATOM 726 N N . ALA A 1 91 ? -15.235 9.740 16.307 1.00 67.44 91 ALA A N 1
ATOM 727 C CA . ALA A 1 91 ? -16.178 9.510 17.391 1.00 67.44 91 ALA A CA 1
ATOM 728 C C . ALA A 1 91 ? -16.754 10.817 17.947 1.00 67.44 91 ALA A C 1
ATOM 730 O O . ALA A 1 91 ? -17.969 10.978 18.027 1.00 67.44 91 ALA A O 1
ATOM 731 N N . ALA A 1 92 ? -15.898 11.792 18.264 1.00 64.50 92 ALA A N 1
ATOM 732 C CA . ALA A 1 92 ? -16.329 13.089 18.772 1.00 64.50 92 ALA A CA 1
ATOM 733 C C . ALA A 1 92 ? -17.253 13.815 17.790 1.00 64.50 92 ALA A C 1
ATOM 735 O O . ALA A 1 92 ? -18.222 14.443 18.213 1.00 64.50 92 ALA A O 1
ATOM 736 N N . LYS A 1 93 ? -16.986 13.712 16.482 1.00 68.44 93 LYS A N 1
ATOM 737 C CA . LYS A 1 93 ? -17.859 14.269 15.444 1.00 68.44 93 LYS A CA 1
ATOM 738 C C . LYS A 1 93 ? -19.221 13.572 15.434 1.00 68.44 93 LYS A C 1
ATOM 740 O O . LYS A 1 93 ? -20.233 14.265 15.435 1.00 68.44 93 LYS A O 1
ATOM 745 N N . ALA A 1 94 ? -19.254 12.241 15.479 1.00 64.62 94 ALA A N 1
ATOM 746 C CA . ALA A 1 94 ? -20.497 11.470 15.508 1.00 64.62 94 ALA A CA 1
ATOM 747 C C . ALA A 1 94 ? -21.348 11.785 16.753 1.00 64.62 94 ALA A C 1
ATOM 749 O O . ALA A 1 94 ? -22.545 12.050 16.637 1.00 64.62 94 ALA A O 1
ATOM 750 N N . VAL A 1 95 ? -20.719 11.838 17.931 1.00 63.41 95 VAL A N 1
ATOM 751 C CA . VAL A 1 95 ? -21.368 12.207 19.198 1.00 63.41 95 VAL A CA 1
ATOM 752 C C . VAL A 1 95 ? -21.858 13.655 19.150 1.00 63.41 95 VAL A C 1
ATOM 754 O O . VAL A 1 95 ? -23.009 13.920 19.480 1.00 63.41 95 VAL A O 1
ATOM 757 N N . ALA A 1 96 ? -21.043 14.601 18.671 1.00 62.34 96 ALA A N 1
ATOM 758 C CA . ALA A 1 96 ? -21.444 16.005 18.566 1.00 62.34 96 ALA A CA 1
ATOM 759 C C . ALA A 1 96 ? -22.665 16.207 17.657 1.00 62.34 96 ALA A C 1
ATOM 761 O O . ALA A 1 96 ? -23.490 17.073 17.946 1.00 62.34 96 ALA A O 1
ATOM 762 N N . THR A 1 97 ? -22.790 15.418 16.586 1.00 67.75 97 THR A N 1
ATOM 763 C CA . THR A 1 97 ? -23.956 15.440 15.695 1.00 67.75 97 THR A CA 1
ATOM 764 C C . THR A 1 97 ? -25.216 14.880 16.362 1.00 67.75 97 THR A C 1
ATOM 766 O O . THR A 1 97 ? -26.297 15.383 16.077 1.00 67.75 97 THR A O 1
ATOM 769 N N . LYS A 1 98 ? -25.101 13.884 17.252 1.00 65.69 98 LYS A N 1
ATOM 770 C CA . LYS A 1 98 ? -26.257 13.238 17.906 1.00 65.69 98 LYS A CA 1
ATOM 771 C C . LYS A 1 98 ? -26.711 13.909 19.209 1.00 65.69 98 LYS A C 1
ATOM 773 O O . LYS A 1 98 ? -27.906 14.052 19.422 1.00 65.69 98 LYS A O 1
ATOM 778 N N . VAL A 1 99 ? -25.781 14.309 20.079 1.00 61.16 99 VAL A N 1
ATOM 779 C CA . VAL A 1 99 ? -26.065 14.766 21.462 1.00 61.16 99 VAL A CA 1
ATOM 780 C C . VAL A 1 99 ? -25.510 16.162 21.783 1.00 61.16 99 VAL A C 1
ATOM 782 O O . VAL A 1 99 ? -25.607 16.641 22.911 1.00 61.16 99 VAL A O 1
ATOM 785 N N . GLY A 1 100 ? -24.941 16.856 20.792 1.00 59.47 100 GLY A N 1
ATOM 786 C CA . GLY A 1 100 ? -24.438 18.224 20.936 1.00 59.47 100 GLY A CA 1
ATOM 787 C C . GLY A 1 100 ? -22.991 18.336 21.444 1.00 59.47 100 GLY A C 1
ATOM 788 O O . GLY A 1 100 ? -22.388 17.409 21.988 1.00 59.47 100 GLY A O 1
ATOM 789 N N . LYS A 1 101 ? -22.386 19.517 21.244 1.00 57.19 101 LYS A N 1
ATOM 790 C CA . LYS A 1 101 ? -20.942 19.769 21.464 1.00 57.19 101 LYS A CA 1
ATOM 791 C C . LYS A 1 101 ? -20.491 19.654 22.929 1.00 57.19 101 LYS A C 1
ATOM 793 O O . LYS A 1 101 ? -19.331 19.321 23.168 1.00 57.19 101 LYS A O 1
ATOM 798 N N . ALA A 1 102 ? -21.368 19.948 23.892 1.00 56.28 102 ALA A N 1
ATOM 799 C CA . ALA A 1 102 ? -21.045 19.877 25.320 1.00 56.28 102 ALA A CA 1
ATOM 800 C C . ALA A 1 102 ? -20.842 18.422 25.776 1.00 56.28 102 ALA A C 1
ATOM 802 O O . ALA A 1 102 ? -19.810 18.106 26.366 1.00 56.28 102 ALA A O 1
ATOM 803 N N . ALA A 1 103 ? -21.755 17.525 25.388 1.00 57.94 103 ALA A N 1
ATOM 804 C CA . ALA A 1 103 ? -21.648 16.093 25.652 1.00 57.94 103 ALA A CA 1
ATOM 805 C C . ALA A 1 103 ? -20.423 15.468 24.963 1.00 57.94 103 ALA A C 1
ATOM 807 O O . ALA A 1 103 ? -19.696 14.697 25.582 1.00 57.94 103 ALA A O 1
ATOM 808 N N . ALA A 1 104 ? -20.114 15.870 23.723 1.00 58.03 104 ALA A N 1
ATOM 809 C CA . ALA A 1 104 ? -18.934 15.382 23.003 1.00 58.03 104 ALA A CA 1
ATOM 810 C C . ALA A 1 104 ? -17.601 15.745 23.690 1.00 58.03 104 ALA A C 1
ATOM 812 O O . ALA A 1 104 ? -16.673 14.935 23.718 1.00 58.03 104 ALA A O 1
ATOM 813 N N . ARG A 1 105 ? -17.493 16.951 24.269 1.00 58.75 105 ARG A N 1
ATOM 814 C CA . ARG A 1 105 ? -16.302 17.368 25.034 1.00 58.75 105 ARG A CA 1
ATOM 815 C C . ARG A 1 105 ? -16.172 16.611 26.353 1.0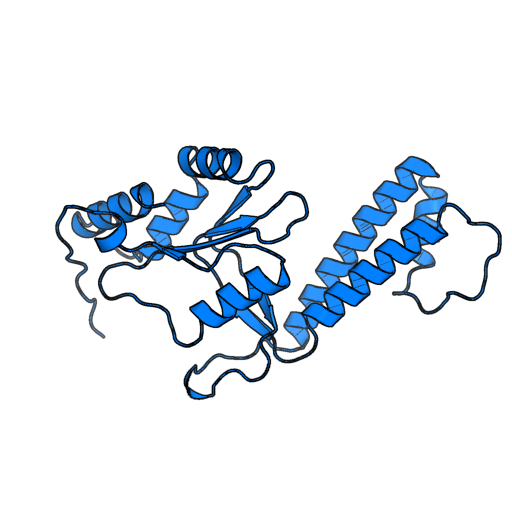0 58.75 105 ARG A C 1
ATOM 817 O O . ARG A 1 105 ? -15.055 16.261 26.724 1.00 58.75 105 ARG A O 1
ATOM 824 N N . SER A 1 106 ? -17.284 16.361 27.043 1.00 57.59 106 SER A N 1
ATOM 825 C CA . SER A 1 106 ? -17.290 15.542 28.260 1.00 57.59 106 SER A CA 1
ATOM 826 C C . SER A 1 106 ? -16.937 14.085 27.955 1.00 57.59 106 SER A C 1
ATOM 828 O O . SER A 1 106 ? -16.129 13.508 28.670 1.00 57.59 106 SER A O 1
ATOM 830 N N . TRP A 1 107 ? -17.428 13.527 26.845 1.00 55.66 107 TRP A N 1
ATOM 831 C CA . TRP A 1 107 ? -17.063 12.188 26.380 1.00 55.66 107 TRP A CA 1
ATOM 832 C C . TRP A 1 107 ? -15.561 12.047 26.114 1.00 55.66 107 TRP A C 1
ATOM 834 O O . TRP A 1 107 ? -14.938 11.153 26.667 1.00 55.66 107 TRP A O 1
ATOM 844 N N . LEU A 1 108 ? -14.942 12.960 25.353 1.00 57.03 108 LEU A N 1
ATOM 845 C CA . LEU A 1 108 ? -13.493 12.911 25.089 1.00 57.03 108 LEU A CA 1
ATOM 846 C C . LEU A 1 108 ? -12.643 12.955 26.369 1.00 57.03 108 LEU A C 1
ATOM 848 O O . LEU A 1 108 ? -11.599 12.316 26.430 1.00 57.03 108 LEU A O 1
ATOM 852 N N . LYS A 1 109 ? -13.090 13.676 27.405 1.00 54.34 109 LYS A N 1
ATOM 853 C CA . LYS A 1 109 ? -12.418 13.697 28.717 1.00 54.34 109 LYS A CA 1
ATOM 854 C C . 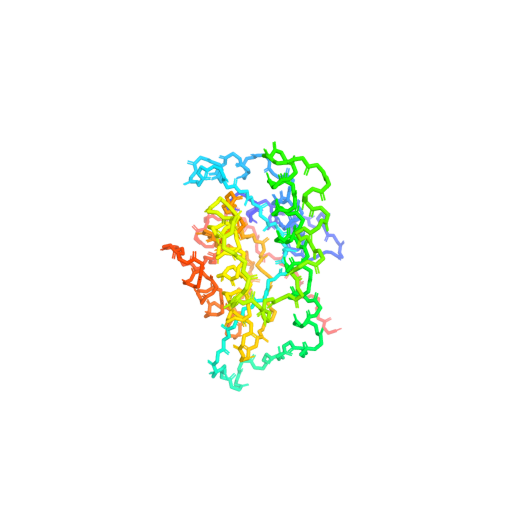LYS A 1 109 ? -12.572 12.382 29.492 1.00 54.34 109 LYS A C 1
ATOM 856 O O . LYS A 1 109 ? -11.744 12.093 30.348 1.00 54.34 109 LYS A O 1
ATOM 861 N N . LEU A 1 110 ? -13.611 11.602 29.192 1.00 53.12 110 LEU A N 1
ATOM 862 C CA . LEU A 1 110 ? -13.912 10.299 29.791 1.00 53.12 110 LEU A CA 1
ATOM 863 C C . LEU A 1 110 ? -13.315 9.118 29.010 1.00 53.12 110 LEU A C 1
ATOM 865 O O . LEU A 1 110 ? -13.449 7.978 29.452 1.00 53.12 110 LEU A O 1
ATOM 869 N N . VAL A 1 111 ? -12.607 9.362 27.899 1.00 51.22 111 VAL A N 1
ATOM 870 C CA . VAL A 1 111 ? -11.876 8.331 27.146 1.00 51.22 111 VAL A CA 1
ATOM 871 C C . VAL A 1 111 ? -10.360 8.519 27.316 1.00 51.22 111 VAL A C 1
ATOM 873 O O . VAL A 1 111 ? -9.713 9.059 26.428 1.00 51.22 111 VAL A O 1
ATOM 876 N N . PRO A 1 112 ? -9.726 8.041 28.405 1.00 48.34 112 PRO A N 1
ATOM 877 C CA . PRO A 1 112 ? -8.264 8.021 28.502 1.00 48.34 112 PRO A CA 1
ATOM 878 C C . PRO A 1 112 ? -7.636 6.766 27.858 1.00 48.34 112 PRO A C 1
ATOM 880 O O . PRO A 1 112 ? -6.560 6.356 28.267 1.00 48.34 112 PRO A O 1
ATOM 883 N N . VAL A 1 113 ? -8.285 6.132 26.866 1.00 44.78 113 VAL A N 1
ATOM 884 C CA . VAL A 1 113 ? -7.998 4.767 26.331 1.00 44.78 113 VAL A CA 1
ATOM 885 C C . VAL A 1 113 ? -8.635 3.603 27.139 1.00 44.78 113 VAL A C 1
ATOM 887 O O . VAL A 1 113 ? -8.217 2.456 27.042 1.00 44.78 113 VAL A O 1
ATOM 890 N N . LEU A 1 114 ? -9.752 3.877 27.833 1.00 47.16 114 LEU A N 1
ATOM 891 C CA . LEU A 1 114 ? -10.653 2.918 28.519 1.00 47.16 114 LEU A CA 1
ATOM 892 C C . LEU A 1 114 ? -10.067 2.182 29.733 1.00 47.16 114 LEU A C 1
ATOM 894 O O . LEU A 1 114 ? -9.773 0.992 29.680 1.00 47.16 114 LEU A O 1
ATOM 898 N N . ASN A 1 115 ? -10.020 2.882 30.869 1.00 37.88 115 ASN A N 1
ATOM 899 C CA . ASN A 1 115 ? -9.789 2.272 32.185 1.00 37.88 115 ASN A CA 1
ATOM 900 C C . ASN A 1 115 ? -11.052 2.234 33.075 1.00 37.88 115 ASN A C 1
ATOM 902 O O . ASN A 1 115 ? -10.954 1.979 34.269 1.00 37.88 115 ASN A O 1
ATOM 906 N N . VAL A 1 116 ? -12.240 2.525 32.527 1.00 36.44 116 VAL A N 1
ATOM 907 C CA . VAL A 1 116 ? -13.486 2.656 33.304 1.00 36.44 116 VAL A CA 1
ATOM 908 C C . VAL A 1 116 ? -14.671 2.129 32.488 1.00 36.44 116 VAL A C 1
ATOM 910 O O . VAL A 1 116 ? -15.372 2.888 31.830 1.00 36.44 116 VAL A O 1
ATOM 913 N N . ILE A 1 117 ? -14.911 0.818 32.513 1.00 35.38 117 ILE A N 1
ATOM 914 C CA . ILE A 1 117 ? -16.261 0.277 32.285 1.00 35.38 117 ILE A CA 1
ATOM 915 C C . ILE A 1 117 ? -16.697 -0.349 33.610 1.00 35.38 117 ILE A C 1
ATOM 917 O O . ILE A 1 117 ? -16.714 -1.565 33.765 1.00 35.38 117 ILE A O 1
ATOM 921 N N . SER A 1 118 ? -16.970 0.486 34.611 1.00 27.97 118 SER A N 1
ATOM 922 C CA . SER A 1 118 ? -17.691 0.041 35.813 1.00 27.97 118 SER A CA 1
ATOM 923 C C . SER A 1 118 ? -18.697 1.053 36.360 1.00 27.97 118 SER A C 1
ATOM 925 O O . SER A 1 118 ? -19.447 0.710 37.268 1.00 27.97 118 SER A O 1
ATOM 927 N N . THR A 1 119 ? -18.798 2.265 35.805 1.00 35.31 119 THR A N 1
ATOM 928 C CA . THR A 1 119 ? -19.655 3.289 36.419 1.00 35.31 119 THR A CA 1
ATOM 929 C C . THR A 1 119 ? -20.235 4.251 35.390 1.00 35.31 119 THR A C 1
ATOM 931 O O . THR A 1 119 ? -19.577 5.204 34.993 1.00 35.31 119 THR A O 1
ATOM 934 N N . ALA A 1 120 ? -21.474 3.988 34.963 1.00 35.06 120 ALA A N 1
ATOM 935 C CA . ALA A 1 120 ? -22.548 4.981 34.805 1.00 35.06 120 ALA A CA 1
ATOM 936 C C . ALA A 1 120 ? -23.758 4.320 34.124 1.00 35.06 120 ALA A C 1
ATOM 938 O O . ALA A 1 120 ? -23.672 3.854 32.991 1.00 35.06 120 ALA A O 1
ATOM 939 N N . TYR A 1 121 ? -24.885 4.291 34.832 1.00 31.23 121 TYR A N 1
ATOM 940 C CA . TYR A 1 121 ? -26.099 3.553 34.474 1.00 31.23 121 TYR A CA 1
ATOM 941 C C . TYR A 1 121 ? -27.088 4.338 33.589 1.00 31.23 121 TYR A C 1
ATOM 943 O O . TYR A 1 121 ? -28.242 3.948 33.501 1.00 31.23 121 TYR A O 1
ATOM 951 N N . ASP A 1 122 ? -26.660 5.404 32.902 1.00 33.53 122 ASP A N 1
ATOM 952 C CA . ASP A 1 122 ? -27.587 6.315 32.198 1.00 33.53 122 ASP A CA 1
ATOM 953 C C . ASP A 1 122 ? -27.170 6.654 30.756 1.00 33.53 122 ASP A C 1
ATOM 955 O O . ASP A 1 122 ? -27.382 7.760 30.258 1.00 33.53 122 ASP A O 1
ATOM 959 N N . VAL A 1 123 ? -26.523 5.713 30.052 1.00 40.41 123 VAL A N 1
ATOM 960 C CA . VAL A 1 123 ? -26.073 5.970 28.674 1.00 40.41 123 VAL A CA 1
ATOM 961 C C . VAL A 1 123 ? -26.183 4.764 27.741 1.00 40.41 123 VAL A C 1
ATOM 963 O O . VAL A 1 123 ? -25.195 4.222 27.248 1.00 40.41 123 VAL A O 1
ATOM 966 N N . TYR A 1 124 ? -27.418 4.359 27.454 1.00 36.94 124 TYR A N 1
ATOM 967 C CA . TYR A 1 124 ? -27.702 3.236 26.553 1.00 36.94 124 TYR A CA 1
ATOM 968 C C . TYR A 1 124 ? -27.232 3.497 25.099 1.00 36.94 124 TYR A C 1
ATOM 970 O O . TYR A 1 124 ? -26.774 2.573 24.431 1.00 36.94 124 TYR A O 1
ATOM 978 N N . ASP A 1 125 ? -27.218 4.761 24.643 1.00 44.94 125 ASP A N 1
ATOM 979 C CA . ASP A 1 125 ? -26.746 5.145 23.295 1.00 44.94 125 ASP A CA 1
ATOM 980 C C . ASP A 1 125 ? -25.238 5.487 23.201 1.00 44.94 125 ASP A C 1
ATOM 982 O O . ASP A 1 125 ? -24.659 5.401 22.115 1.00 44.94 125 ASP A O 1
ATOM 986 N N . LEU A 1 126 ? -24.558 5.843 24.306 1.00 48.19 126 LEU A N 1
ATOM 987 C CA . LEU A 1 126 ? -23.085 6.006 24.299 1.00 48.19 126 LEU A CA 1
ATOM 988 C C . LEU A 1 126 ? -22.353 4.675 24.481 1.00 48.19 126 LEU A C 1
ATOM 990 O O . LEU A 1 126 ? -21.209 4.564 24.038 1.00 48.19 126 LEU A O 1
ATOM 994 N N . ALA A 1 127 ? -22.969 3.681 25.127 1.00 52.59 127 ALA A N 1
ATOM 995 C CA . ALA A 1 127 ? -22.323 2.398 25.388 1.00 52.59 127 ALA A CA 1
ATOM 996 C C . ALA A 1 127 ? -21.891 1.702 24.085 1.00 52.59 127 ALA A C 1
ATOM 998 O O . ALA A 1 127 ? -20.749 1.259 23.979 1.00 52.59 127 ALA A O 1
ATOM 999 N N . SER A 1 128 ? -22.756 1.687 23.064 1.00 54.31 128 SER A N 1
ATOM 1000 C CA . SER A 1 128 ? -22.450 1.096 21.751 1.00 54.31 128 SER A CA 1
ATOM 1001 C C . SER A 1 128 ? -21.280 1.802 21.057 1.00 54.31 128 SER A C 1
ATOM 1003 O O . SER A 1 128 ? -20.313 1.160 20.657 1.00 54.31 128 SER A O 1
ATOM 1005 N N . THR A 1 129 ? -21.300 3.138 21.026 1.00 57.94 129 THR A N 1
ATOM 1006 C CA . THR A 1 129 ? -20.231 3.944 20.414 1.00 57.94 129 THR A CA 1
ATOM 1007 C C . THR A 1 129 ? -18.894 3.770 21.154 1.00 57.94 129 THR A C 1
ATOM 1009 O O . THR A 1 129 ? -17.838 3.719 20.525 1.00 57.94 129 THR A O 1
ATOM 1012 N N . GLY A 1 130 ? -18.911 3.647 22.486 1.00 57.69 130 GLY A N 1
ATOM 1013 C CA . GLY A 1 130 ? -17.713 3.387 23.292 1.00 57.69 130 GLY A CA 1
ATOM 1014 C C . GLY A 1 130 ? -17.118 1.998 23.077 1.00 57.69 130 GLY A C 1
ATOM 1015 O O . GLY A 1 130 ? -15.896 1.871 22.966 1.00 57.69 130 GLY A O 1
ATOM 1016 N N . VAL A 1 131 ? -17.964 0.972 22.960 1.00 60.88 131 VAL A N 1
ATOM 1017 C CA . VAL A 1 131 ? -17.538 -0.396 22.631 1.00 60.88 131 VAL A CA 1
ATOM 1018 C C . VAL A 1 131 ? -16.897 -0.443 21.242 1.00 60.88 131 VAL A C 1
ATOM 1020 O O . VAL A 1 131 ? -15.824 -1.030 21.099 1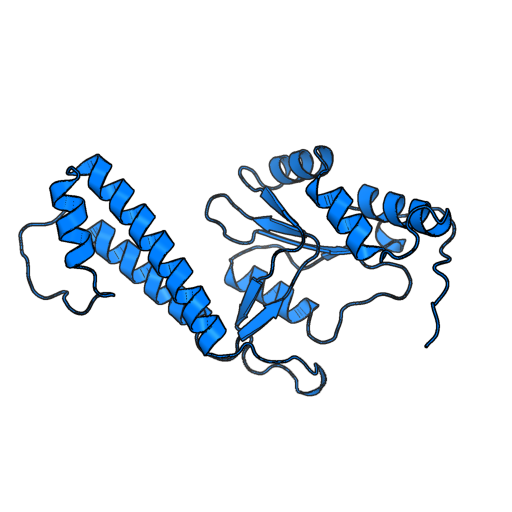.00 60.88 131 VAL A O 1
ATOM 1023 N N . ASP A 1 132 ? -17.472 0.234 20.247 1.00 64.31 132 ASP A N 1
ATOM 1024 C CA . ASP A 1 132 ? -16.915 0.278 18.889 1.00 64.31 132 ASP A CA 1
ATOM 1025 C C . ASP A 1 132 ? -15.538 0.956 18.849 1.00 64.31 132 ASP A C 1
ATOM 1027 O O . ASP A 1 132 ? -14.606 0.448 18.222 1.00 64.31 132 ASP A O 1
ATOM 1031 N N . ILE A 1 133 ? -15.369 2.079 19.557 1.00 63.69 133 ILE A N 1
ATOM 1032 C CA . ILE A 1 133 ? -14.073 2.770 19.671 1.00 63.69 133 ILE A CA 1
ATOM 1033 C C . ILE A 1 133 ? -13.047 1.878 20.372 1.00 63.69 133 ILE A C 1
ATOM 1035 O O . ILE A 1 133 ? -11.910 1.770 19.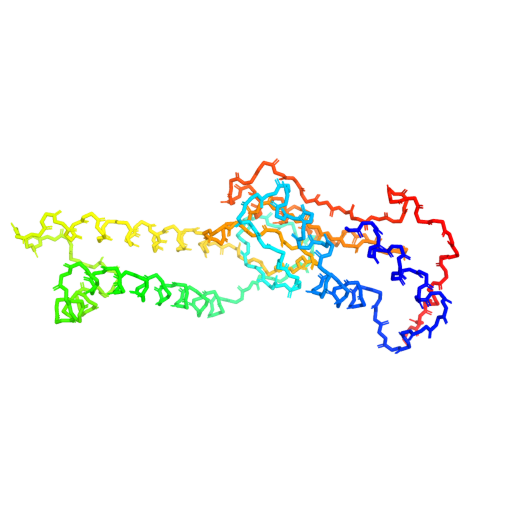911 1.00 63.69 133 ILE A O 1
ATOM 1039 N N . TYR A 1 134 ? -13.435 1.213 21.466 1.00 64.44 134 TYR A N 1
ATOM 1040 C CA . TYR A 1 134 ? -12.552 0.290 22.178 1.00 64.44 134 TYR A CA 1
ATOM 1041 C C . TYR A 1 134 ? -12.044 -0.815 21.265 1.00 64.44 134 TYR A C 1
ATOM 1043 O O . TYR A 1 134 ? -10.845 -1.092 21.224 1.00 64.44 134 TYR A O 1
ATOM 1051 N N . GLN A 1 135 ? -12.962 -1.449 20.534 1.00 67.19 135 GLN A N 1
ATOM 1052 C CA . GLN A 1 135 ? -12.636 -2.538 19.631 1.00 67.19 135 GLN A CA 1
ATOM 1053 C C . GLN A 1 135 ? -11.697 -2.053 18.527 1.00 67.19 135 GLN A C 1
ATOM 1055 O O . GLN A 1 135 ? -10.699 -2.723 18.272 1.00 67.19 135 GLN A O 1
ATOM 1060 N N . GLN A 1 136 ? -11.927 -0.865 17.961 1.00 66.94 136 GLN A N 1
ATOM 1061 C CA . GLN A 1 136 ? -11.035 -0.266 16.963 1.00 66.94 136 GLN A CA 1
ATOM 1062 C C . GLN A 1 136 ? -9.630 0.008 17.520 1.00 66.94 136 GLN A C 1
ATOM 1064 O O . GLN A 1 136 ? -8.637 -0.333 16.878 1.00 66.94 136 GLN A O 1
ATOM 1069 N N . ILE A 1 137 ? -9.511 0.559 18.734 1.00 67.38 137 ILE A N 1
ATOM 1070 C CA . ILE A 1 137 ? -8.205 0.803 19.372 1.00 67.38 137 ILE A CA 1
ATOM 1071 C C . ILE A 1 137 ? -7.503 -0.519 19.705 1.00 67.38 137 ILE A C 1
ATOM 1073 O O . ILE A 1 137 ? -6.302 -0.663 19.468 1.00 67.38 137 ILE A O 1
ATOM 1077 N N . LYS A 1 138 ? -8.233 -1.502 20.241 1.00 72.06 138 LYS A N 1
ATOM 1078 C CA . LYS A 1 138 ? -7.699 -2.831 20.562 1.00 72.06 138 LYS A CA 1
ATOM 1079 C C . LYS A 1 138 ? -7.206 -3.540 19.302 1.00 72.06 138 LYS A C 1
ATOM 1081 O O . LYS A 1 138 ? -6.119 -4.111 19.326 1.00 72.06 138 LYS A O 1
ATOM 1086 N N . GLN A 1 139 ? -7.963 -3.466 18.210 1.00 71.62 139 GLN A N 1
ATOM 1087 C CA . GLN A 1 139 ? -7.570 -3.998 16.906 1.00 71.62 139 GLN A CA 1
ATOM 1088 C C . GLN A 1 139 ? -6.331 -3.281 16.364 1.00 71.62 139 GLN A C 1
ATOM 1090 O O . GLN A 1 139 ? -5.383 -3.956 15.974 1.00 71.62 139 GLN A O 1
ATOM 1095 N N . ALA A 1 140 ? -6.273 -1.946 16.432 1.00 71.06 140 ALA A N 1
ATOM 1096 C CA . ALA A 1 140 ? -5.092 -1.185 16.023 1.00 71.06 140 ALA A CA 1
ATOM 1097 C C . ALA A 1 140 ? -3.847 -1.599 16.826 1.00 71.06 140 ALA A C 1
ATOM 1099 O O . ALA A 1 140 ? -2.796 -1.875 16.254 1.00 71.06 140 ALA A O 1
ATOM 1100 N N . ARG A 1 141 ? -3.961 -1.733 18.153 1.00 75.44 141 ARG A N 1
ATOM 1101 C CA . ARG A 1 141 ? -2.858 -2.217 19.002 1.00 75.44 141 ARG A CA 1
ATOM 1102 C C . ARG A 1 141 ? -2.457 -3.655 18.680 1.00 75.44 141 ARG A C 1
ATOM 1104 O O . ARG A 1 141 ? -1.269 -3.949 18.652 1.00 75.44 141 ARG A O 1
ATOM 1111 N N . ALA A 1 142 ? -3.417 -4.539 18.420 1.00 75.50 142 ALA A N 1
ATOM 1112 C CA . ALA A 1 142 ? -3.148 -5.927 18.048 1.00 75.50 142 ALA A CA 1
ATOM 1113 C C . ALA A 1 142 ? -2.487 -6.056 16.663 1.00 75.50 142 ALA A C 1
ATOM 1115 O O . ALA A 1 142 ? -1.659 -6.943 16.451 1.00 75.50 142 ALA A O 1
ATOM 1116 N N . GLN A 1 143 ? -2.815 -5.155 15.735 1.00 75.25 143 GLN A N 1
ATOM 1117 C CA . GLN A 1 143 ? -2.195 -5.086 14.413 1.00 75.25 143 GLN A CA 1
ATOM 1118 C C . GLN A 1 143 ? -0.715 -4.698 14.490 1.00 75.25 143 GLN A C 1
ATOM 1120 O O . GLN A 1 143 ? 0.057 -5.092 13.624 1.00 75.25 143 GLN A O 1
ATOM 1125 N N . PHE A 1 144 ? -0.311 -3.958 15.522 1.00 80.50 144 PHE A N 1
ATOM 1126 C CA . PHE A 1 144 ? 1.067 -3.507 15.711 1.00 80.50 144 PHE A CA 1
ATOM 1127 C C . PHE A 1 144 ? 1.767 -4.151 16.915 1.00 80.50 144 PHE A C 1
ATOM 1129 O O . PHE A 1 144 ? 2.830 -3.688 17.325 1.00 80.50 144 PHE A O 1
ATOM 1136 N N . SER A 1 145 ? 1.197 -5.215 17.487 1.00 77.94 145 SER A N 1
ATOM 1137 C CA . SER A 1 145 ? 1.882 -6.013 18.501 1.00 77.94 145 SER A CA 1
ATOM 1138 C C . SER A 1 145 ? 2.824 -7.013 17.826 1.00 77.94 145 SER A C 1
ATOM 1140 O O . SER A 1 145 ? 2.419 -7.719 16.912 1.00 77.94 145 SER A O 1
ATOM 1142 N N . GLY A 1 146 ? 4.083 -7.074 18.263 1.00 84.94 146 GLY A N 1
ATOM 1143 C CA . GLY A 1 146 ? 5.096 -7.963 17.680 1.00 84.94 146 GLY A CA 1
ATOM 1144 C C . GLY A 1 146 ? 6.028 -7.264 16.691 1.00 84.94 146 GLY A C 1
ATOM 1145 O O . GLY A 1 146 ? 6.260 -6.055 16.784 1.00 84.94 146 GLY A O 1
ATOM 1146 N N . ASP A 1 147 ? 6.594 -8.036 15.764 1.00 91.38 147 ASP A N 1
ATOM 1147 C CA . ASP A 1 147 ? 7.563 -7.517 14.802 1.00 91.38 147 ASP A CA 1
ATOM 1148 C C . ASP A 1 147 ? 6.846 -6.805 13.651 1.00 91.38 147 ASP A C 1
ATOM 1150 O O . ASP A 1 147 ? 6.084 -7.408 12.891 1.00 91.38 147 ASP A O 1
ATOM 1154 N N . VAL A 1 148 ? 7.100 -5.505 13.504 1.00 91.88 148 VAL A N 1
ATOM 1155 C CA . VAL A 1 148 ? 6.496 -4.671 12.458 1.00 91.88 148 VAL A CA 1
ATOM 1156 C C . VAL A 1 148 ? 7.555 -4.233 11.458 1.00 91.88 148 VAL A C 1
ATOM 1158 O O . VAL A 1 148 ? 8.639 -3.777 11.823 1.00 91.88 148 VAL A O 1
ATOM 1161 N N . TYR A 1 149 ? 7.207 -4.315 10.180 1.00 93.94 149 TYR A N 1
ATOM 1162 C CA . TYR A 1 149 ? 8.042 -3.929 9.053 1.00 93.94 149 TYR A CA 1
ATOM 1163 C C . TYR A 1 149 ? 7.375 -2.818 8.245 1.00 93.94 149 TYR A C 1
ATOM 1165 O O . TYR A 1 149 ? 6.149 -2.762 8.114 1.00 93.94 149 TYR A O 1
ATOM 1173 N N . SER A 1 150 ? 8.193 -1.917 7.702 1.00 92.44 150 SER A N 1
ATOM 1174 C CA . SER A 1 150 ? 7.731 -0.882 6.779 1.00 92.44 150 SER A CA 1
ATOM 1175 C C . SER A 1 150 ? 7.761 -1.434 5.364 1.00 92.44 150 SER A C 1
ATOM 1177 O O . SER A 1 150 ? 8.798 -1.895 4.887 1.00 92.44 150 SER A O 1
ATOM 1179 N N . ILE A 1 151 ? 6.623 -1.359 4.686 1.00 92.06 151 ILE A N 1
ATOM 1180 C CA . ILE A 1 151 ? 6.511 -1.647 3.266 1.00 92.06 151 ILE A CA 1
ATOM 1181 C C . ILE A 1 151 ? 6.037 -0.416 2.506 1.00 92.06 151 ILE A C 1
ATOM 1183 O O . ILE A 1 151 ? 5.374 0.467 3.054 1.00 92.06 151 ILE A O 1
ATOM 1187 N N . ARG A 1 152 ? 6.352 -0.373 1.216 1.00 91.69 152 ARG A N 1
ATOM 1188 C CA . ARG A 1 152 ? 5.989 0.740 0.347 1.00 91.69 152 ARG A CA 1
ATOM 1189 C C . ARG A 1 152 ? 5.654 0.223 -1.051 1.00 91.69 152 ARG A C 1
ATOM 1191 O O . ARG A 1 152 ? 6.561 0.140 -1.868 1.00 91.69 152 ARG A O 1
ATOM 1198 N N . PRO A 1 153 ? 4.399 -0.191 -1.289 1.00 91.81 153 PRO A N 1
ATOM 1199 C CA . PRO A 1 153 ? 3.981 -0.601 -2.620 1.00 91.81 153 PRO A CA 1
ATOM 1200 C C . PRO A 1 153 ? 3.934 0.603 -3.559 1.00 91.81 153 PRO A C 1
ATOM 1202 O O . PRO A 1 153 ? 3.570 1.707 -3.131 1.00 91.81 153 PRO A O 1
ATOM 1205 N N . ASP A 1 154 ? 4.204 0.372 -4.841 1.00 93.81 154 ASP A N 1
ATOM 1206 C CA . ASP A 1 154 ? 4.061 1.411 -5.862 1.00 93.81 154 ASP A CA 1
ATOM 1207 C C . ASP A 1 154 ? 2.618 1.901 -5.934 1.00 93.81 154 ASP A C 1
ATOM 1209 O O . ASP A 1 154 ? 2.361 3.107 -5.902 1.00 93.81 154 ASP A O 1
ATOM 1213 N N . VAL A 1 155 ? 1.655 0.971 -5.954 1.00 94.62 155 VAL A N 1
ATOM 1214 C CA . VAL A 1 155 ? 0.233 1.303 -5.852 1.00 94.62 155 VAL A CA 1
ATOM 1215 C C . VAL A 1 155 ? -0.515 0.328 -4.950 1.00 94.62 155 VAL A C 1
ATOM 1217 O O . VAL A 1 155 ? -0.572 -0.873 -5.199 1.00 94.62 155 VAL A O 1
ATOM 1220 N N . ALA A 1 156 ? -1.188 0.868 -3.940 1.00 95.25 156 ALA A N 1
ATOM 1221 C CA . ALA A 1 156 ? -2.178 0.169 -3.133 1.00 95.25 156 ALA A CA 1
ATOM 1222 C C . ALA A 1 156 ? -3.593 0.626 -3.513 1.00 95.25 156 ALA A C 1
ATOM 1224 O O . ALA A 1 156 ? -3.818 1.806 -3.780 1.00 95.25 156 ALA A O 1
ATOM 1225 N N . VAL A 1 157 ? -4.564 -0.283 -3.506 1.00 94.56 157 VAL A N 1
ATOM 1226 C CA . VAL A 1 157 ? -5.988 0.061 -3.622 1.00 94.56 157 VAL A CA 1
ATOM 1227 C C . VAL A 1 157 ? -6.607 0.046 -2.233 1.00 94.56 157 VAL A C 1
ATOM 1229 O O . VAL A 1 157 ? -6.546 -0.965 -1.537 1.00 94.56 157 VAL A O 1
ATOM 1232 N N . MET A 1 158 ? -7.197 1.168 -1.837 1.00 91.81 158 MET A N 1
ATOM 1233 C CA . MET A 1 158 ? -7.756 1.397 -0.507 1.00 91.81 158 MET A CA 1
ATOM 1234 C C . MET A 1 158 ? -9.270 1.527 -0.591 1.00 91.81 158 MET A C 1
ATOM 1236 O O . MET A 1 158 ? -9.750 2.351 -1.362 1.00 91.81 158 MET A O 1
ATOM 1240 N N . GLY A 1 159 ? -10.011 0.758 0.199 1.00 86.50 159 GLY A N 1
ATOM 1241 C CA . GLY A 1 159 ? -11.461 0.891 0.324 1.00 86.50 159 GLY A CA 1
ATOM 1242 C C . GLY A 1 159 ? -11.892 2.140 1.100 1.00 86.50 159 GLY A C 1
ATOM 1243 O O . GLY A 1 159 ? -11.065 2.877 1.639 1.00 86.50 159 GLY A O 1
ATOM 1244 N N . GLU A 1 160 ? -13.208 2.344 1.176 1.00 79.00 160 GLU A N 1
ATOM 1245 C CA . GLU A 1 160 ? -13.865 3.493 1.825 1.00 79.00 160 GLU A CA 1
ATOM 1246 C C . GLU A 1 160 ? -13.427 3.699 3.286 1.00 79.00 160 GLU A C 1
ATOM 1248 O O . GLU A 1 160 ? -13.234 4.832 3.721 1.00 79.00 160 GLU A O 1
ATOM 1253 N N . ASN A 1 161 ? -13.171 2.610 4.017 1.00 69.56 161 ASN A N 1
ATOM 1254 C CA . ASN A 1 161 ? -12.783 2.642 5.430 1.00 69.56 161 ASN A CA 1
ATOM 1255 C C . ASN A 1 161 ? -11.259 2.559 5.621 1.00 69.56 161 ASN A C 1
ATOM 1257 O O . ASN A 1 161 ? -10.778 2.266 6.713 1.00 69.56 161 ASN A O 1
ATOM 1261 N N . GLY A 1 162 ? -10.478 2.773 4.558 1.00 76.06 162 GLY A N 1
ATOM 1262 C CA . GLY A 1 162 ? -9.020 2.677 4.609 1.00 76.06 162 GLY A CA 1
ATOM 1263 C C . GLY A 1 162 ? -8.486 1.245 4.701 1.00 76.0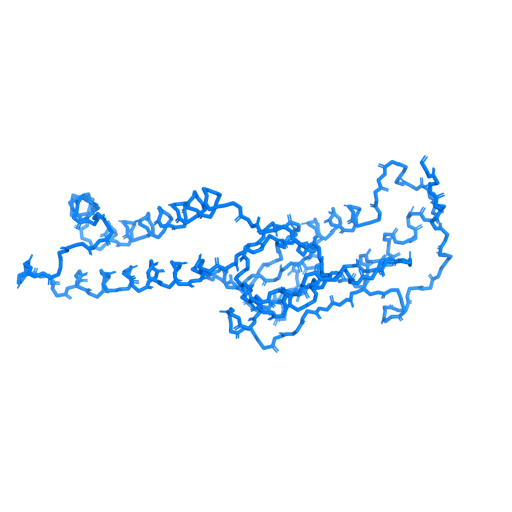6 162 GLY A C 1
ATOM 1264 O O . GLY A 1 162 ? -7.286 1.066 4.916 1.00 76.06 162 GLY A O 1
ATOM 1265 N N . GLN A 1 163 ? -9.327 0.229 4.498 1.00 85.69 163 GLN A N 1
ATOM 1266 C CA . GLN A 1 163 ? -8.888 -1.158 4.378 1.00 85.69 163 GLN A CA 1
ATOM 1267 C C . GLN A 1 163 ? -8.183 -1.387 3.037 1.00 85.69 163 GLN A C 1
ATOM 1269 O O . GLN A 1 163 ? -8.586 -0.843 2.006 1.00 85.69 163 GLN A O 1
ATOM 1274 N N . LEU A 1 164 ? -7.123 -2.189 3.031 1.00 91.31 164 LEU A N 1
ATOM 1275 C CA . LEU A 1 164 ? -6.430 -2.549 1.799 1.00 91.31 164 LEU A CA 1
ATOM 1276 C C . LEU A 1 164 ? -7.271 -3.549 0.995 1.00 91.31 164 LEU A C 1
ATOM 1278 O O . LEU A 1 164 ? -7.843 -4.471 1.562 1.00 91.31 164 LEU A O 1
ATOM 1282 N N . GLN A 1 165 ? -7.332 -3.371 -0.321 1.00 94.25 165 GLN A N 1
ATOM 1283 C CA . GLN A 1 165 ? -8.071 -4.240 -1.246 1.00 94.25 165 GLN A CA 1
ATOM 1284 C C . GLN A 1 165 ? -7.154 -4.926 -2.263 1.00 94.25 165 GLN A C 1
ATOM 1286 O O . GLN A 1 165 ? -7.464 -6.015 -2.746 1.00 94.25 165 GLN A O 1
ATOM 1291 N N . ASP A 1 166 ? -6.044 -4.281 -2.627 1.00 95.94 166 ASP A N 1
ATOM 1292 C CA . ASP A 1 166 ? -5.115 -4.788 -3.635 1.00 95.94 166 ASP A CA 1
ATOM 1293 C C . ASP A 1 166 ? -3.753 -4.090 -3.533 1.00 95.94 166 ASP A C 1
ATOM 1295 O O . ASP A 1 166 ? -3.674 -2.946 -3.074 1.00 95.94 166 ASP A O 1
ATOM 1299 N N . ILE A 1 167 ? -2.696 -4.754 -4.001 1.00 95.75 167 ILE A N 1
ATOM 1300 C CA . ILE A 1 167 ? -1.343 -4.191 -4.096 1.00 95.75 167 ILE A CA 1
ATOM 1301 C C . ILE A 1 167 ? -0.739 -4.521 -5.463 1.00 95.75 167 ILE A C 1
ATOM 1303 O O . ILE A 1 167 ? -0.762 -5.668 -5.914 1.00 95.75 167 ILE A O 1
ATOM 1307 N N . TYR A 1 168 ? -0.132 -3.508 -6.073 1.00 94.88 168 TYR A N 1
ATOM 1308 C CA . TYR A 1 168 ? 0.610 -3.580 -7.319 1.00 94.88 168 TYR A CA 1
ATOM 1309 C C . TYR A 1 168 ? 2.017 -3.012 -7.127 1.00 94.88 168 TYR A C 1
ATOM 1311 O O . TYR A 1 168 ? 2.175 -1.936 -6.548 1.00 94.88 168 TYR A O 1
ATOM 1319 N N . ASP A 1 169 ? 3.004 -3.718 -7.666 1.00 94.38 169 ASP A N 1
ATOM 1320 C CA . ASP A 1 169 ? 4.416 -3.333 -7.667 1.00 94.38 169 ASP A CA 1
ATOM 1321 C C . ASP A 1 169 ? 4.934 -3.406 -9.108 1.00 94.38 169 ASP A C 1
ATOM 1323 O O . ASP A 1 169 ? 4.764 -4.431 -9.777 1.00 94.38 169 ASP A O 1
ATOM 1327 N N . PHE A 1 170 ? 5.474 -2.312 -9.639 1.00 94.44 170 PHE A N 1
ATOM 1328 C CA . PHE A 1 170 ? 6.029 -2.266 -10.986 1.00 94.44 170 PHE A CA 1
ATOM 1329 C C . PHE A 1 170 ? 7.413 -2.901 -10.984 1.00 94.44 170 PHE A C 1
ATOM 1331 O O . PHE A 1 170 ? 8.311 -2.443 -10.290 1.00 94.44 170 PHE A O 1
ATOM 1338 N N . LYS A 1 171 ? 7.595 -3.924 -11.819 1.00 92.62 171 LYS A N 1
ATOM 1339 C CA . LYS A 1 171 ? 8.880 -4.593 -12.016 1.00 92.62 171 LYS A CA 1
ATOM 1340 C C . LYS A 1 171 ? 9.417 -4.237 -13.395 1.00 92.62 171 LYS A C 1
ATOM 1342 O O . LYS A 1 171 ? 8.884 -4.677 -14.418 1.00 92.62 171 LYS A O 1
ATOM 1347 N N . PHE A 1 172 ? 10.425 -3.373 -13.410 1.00 90.06 172 PHE A N 1
ATOM 1348 C CA . PHE A 1 172 ? 11.155 -2.998 -14.620 1.00 90.06 172 PHE A CA 1
ATOM 1349 C C . PHE A 1 172 ? 12.225 -4.042 -14.958 1.00 90.06 172 PHE A C 1
ATOM 1351 O O . PHE A 1 172 ? 12.418 -5.015 -14.236 1.00 90.06 172 PHE A O 1
ATOM 1358 N N . ASP A 1 173 ? 12.901 -3.880 -16.093 1.00 83.44 173 ASP A N 1
ATOM 1359 C CA . ASP A 1 173 ? 13.850 -4.888 -16.565 1.00 83.44 173 ASP A CA 1
ATOM 1360 C C . ASP A 1 173 ? 15.016 -5.061 -15.580 1.00 83.44 173 ASP A C 1
ATOM 1362 O O . ASP A 1 173 ? 15.722 -4.105 -15.259 1.00 83.44 173 ASP A O 1
ATOM 1366 N N . GLY A 1 174 ? 15.208 -6.295 -15.104 1.00 82.31 174 GLY A N 1
ATOM 1367 C CA . GLY A 1 174 ? 16.209 -6.631 -14.086 1.00 82.31 174 GLY A CA 1
ATOM 1368 C C . GLY A 1 174 ? 15.792 -6.330 -12.641 1.00 82.31 174 GLY A C 1
ATOM 1369 O O . GLY A 1 174 ? 16.610 -6.523 -11.745 1.00 82.31 174 GLY A O 1
ATOM 1370 N N . ASP A 1 175 ? 14.557 -5.878 -12.413 1.00 87.25 175 ASP A N 1
ATOM 1371 C CA . ASP A 1 175 ? 13.967 -5.690 -11.088 1.00 87.25 175 ASP A CA 1
ATOM 1372 C C . ASP A 1 175 ? 13.065 -6.876 -10.717 1.00 87.25 175 ASP A C 1
ATOM 1374 O O . ASP A 1 175 ? 12.329 -7.409 -11.550 1.00 87.25 175 ASP A O 1
ATOM 1378 N N . ASP A 1 176 ? 13.109 -7.274 -9.451 1.00 89.62 176 ASP A N 1
ATOM 1379 C CA . ASP A 1 176 ? 12.327 -8.381 -8.906 1.00 89.62 176 ASP A CA 1
ATOM 1380 C C . ASP A 1 176 ? 11.867 -8.045 -7.482 1.00 89.62 176 ASP A C 1
ATOM 1382 O O . ASP A 1 176 ? 12.162 -6.984 -6.922 1.00 89.62 176 ASP A O 1
ATOM 1386 N N . TRP A 1 177 ? 11.077 -8.921 -6.877 1.00 91.44 177 TRP A N 1
ATOM 1387 C CA . TRP A 1 177 ? 10.752 -8.828 -5.467 1.00 91.44 177 TRP A CA 1
ATOM 1388 C C . TRP A 1 177 ? 12.026 -8.845 -4.637 1.00 91.44 177 TRP A C 1
ATOM 1390 O O . TRP A 1 177 ? 12.821 -9.782 -4.672 1.00 91.44 177 TRP A O 1
ATOM 1400 N N . GLN A 1 178 ? 12.188 -7.814 -3.815 1.00 91.38 178 GLN A N 1
ATOM 1401 C CA . GLN A 1 178 ? 13.175 -7.886 -2.756 1.00 91.38 178 GLN A CA 1
ATOM 1402 C C . GLN A 1 178 ? 12.788 -9.021 -1.790 1.00 91.38 178 GLN A C 1
ATOM 1404 O O . GLN A 1 178 ? 11.592 -9.219 -1.544 1.00 91.38 178 GLN A O 1
ATOM 1409 N N . PRO A 1 179 ? 13.754 -9.709 -1.161 1.00 94.00 179 PRO A N 1
ATOM 1410 C CA . PRO A 1 179 ? 13.469 -10.764 -0.191 1.00 94.00 179 PRO A CA 1
ATOM 1411 C C . PRO A 1 179 ? 12.407 -10.358 0.848 1.00 94.00 179 PRO A C 1
ATOM 1413 O O . PRO A 1 179 ? 12.474 -9.265 1.432 1.00 94.00 179 PRO A O 1
ATOM 1416 N N . GLY A 1 180 ? 11.390 -11.205 1.033 1.00 93.25 180 GLY A N 1
ATOM 1417 C CA . GLY A 1 180 ? 10.279 -10.985 1.965 1.00 93.25 180 GLY A CA 1
ATOM 1418 C C . GLY A 1 180 ? 9.231 -9.952 1.534 1.00 93.25 180 GLY A C 1
ATOM 1419 O O . GLY A 1 180 ? 8.250 -9.748 2.249 1.00 93.25 180 GLY A O 1
ATOM 1420 N N . GLN A 1 181 ? 9.421 -9.245 0.412 1.00 93.88 181 GLN A N 1
ATOM 1421 C CA . GLN A 1 181 ? 8.514 -8.168 -0.008 1.00 93.88 181 GLN A CA 1
ATOM 1422 C C . GLN A 1 181 ? 7.130 -8.717 -0.343 1.00 93.88 181 GLN A C 1
ATOM 1424 O O . GLN A 1 181 ? 6.125 -8.205 0.150 1.00 93.88 181 GLN A O 1
ATOM 1429 N N . GLN A 1 182 ? 7.080 -9.762 -1.170 1.00 95.50 182 GLN A N 1
ATOM 1430 C CA . GLN A 1 182 ? 5.822 -10.333 -1.629 1.00 95.50 182 GLN A CA 1
ATOM 1431 C C . GLN A 1 182 ? 5.048 -10.957 -0.462 1.00 95.50 182 GLN A C 1
ATOM 1433 O O . GLN A 1 182 ? 3.835 -10.777 -0.355 1.00 95.50 182 GLN A O 1
ATOM 1438 N N . GLU A 1 183 ? 5.747 -11.625 0.452 1.00 95.69 183 GLU A N 1
ATOM 1439 C CA . GLU A 1 183 ? 5.202 -12.229 1.663 1.00 95.69 183 GLU A CA 1
ATOM 1440 C C . GLU A 1 183 ? 4.601 -11.170 2.587 1.00 95.69 183 GLU A C 1
ATOM 1442 O O . GLU A 1 183 ? 3.456 -11.310 3.016 1.00 95.69 183 GLU A O 1
ATOM 1447 N N . MET A 1 184 ? 5.308 -10.063 2.833 1.00 95.00 184 MET A N 1
ATOM 1448 C CA . MET A 1 184 ? 4.778 -8.954 3.634 1.00 95.00 184 MET A CA 1
ATOM 1449 C C . MET A 1 184 ? 3.590 -8.260 2.955 1.00 95.00 184 MET A C 1
ATOM 1451 O O . MET A 1 184 ? 2.662 -7.815 3.631 1.00 95.00 184 MET A O 1
ATOM 1455 N N . TYR A 1 185 ? 3.577 -8.166 1.623 1.00 95.38 185 TYR A N 1
ATOM 1456 C CA . TYR A 1 185 ? 2.457 -7.565 0.891 1.00 95.38 185 TYR A CA 1
ATOM 1457 C C . TYR A 1 185 ? 1.220 -8.458 0.974 1.00 95.38 185 TYR A C 1
ATOM 1459 O O . TYR A 1 185 ? 0.127 -7.974 1.270 1.00 95.38 185 TYR A O 1
ATOM 1467 N N . ASN A 1 186 ? 1.401 -9.764 0.772 1.00 96.12 186 ASN A N 1
ATOM 1468 C CA . ASN A 1 186 ? 0.350 -10.763 0.926 1.00 96.12 186 ASN A CA 1
ATOM 1469 C C . ASN A 1 186 ? -0.182 -10.796 2.360 1.00 96.12 186 ASN A C 1
ATOM 1471 O O . ASN A 1 186 ? -1.393 -10.780 2.542 1.00 96.12 186 ASN A O 1
ATOM 1475 N N . LYS A 1 187 ? 0.695 -10.727 3.366 1.00 93.50 187 LYS A N 1
ATOM 1476 C CA . LYS A 1 187 ? 0.291 -10.631 4.772 1.00 93.50 187 LYS A CA 1
ATOM 1477 C C . LYS A 1 187 ? -0.557 -9.388 5.047 1.00 93.50 187 LYS A C 1
ATOM 1479 O O . LYS A 1 187 ? -1.571 -9.495 5.720 1.00 93.50 187 LYS A O 1
ATOM 1484 N N . ASN A 1 188 ? -0.196 -8.225 4.496 1.00 91.75 188 ASN A N 1
ATOM 1485 C CA . ASN A 1 188 ? -0.996 -6.999 4.643 1.00 91.75 188 ASN A CA 1
ATOM 1486 C C . ASN A 1 188 ? -2.393 -7.134 4.015 1.00 91.75 188 ASN A C 1
ATOM 1488 O O . ASN A 1 188 ? -3.377 -6.639 4.565 1.00 91.75 188 ASN A O 1
ATOM 1492 N N . LEU A 1 189 ? -2.476 -7.791 2.854 1.00 93.62 189 LEU A N 1
ATOM 1493 C CA . LEU A 1 189 ? -3.746 -8.085 2.189 1.00 93.62 189 LEU A CA 1
ATOM 1494 C C . LEU A 1 189 ? -4.602 -9.028 3.039 1.00 93.62 189 LEU A C 1
ATOM 1496 O O . LEU A 1 189 ? -5.767 -8.714 3.284 1.00 93.62 189 LEU A O 1
ATOM 1500 N N . ASP A 1 190 ? -4.008 -10.109 3.543 1.00 92.44 190 ASP A N 1
ATOM 1501 C CA . ASP A 1 190 ? -4.678 -11.094 4.395 1.00 92.44 190 ASP A CA 1
ATOM 1502 C C . ASP A 1 190 ? -5.183 -10.446 5.699 1.00 92.44 190 ASP A C 1
ATOM 1504 O O . ASP A 1 190 ? -6.353 -10.599 6.050 1.00 92.44 190 ASP A O 1
ATOM 1508 N N . ASP A 1 191 ? -4.358 -9.623 6.358 1.00 87.44 191 ASP A N 1
ATOM 1509 C CA . ASP A 1 191 ? -4.731 -8.873 7.570 1.00 87.44 191 ASP A CA 1
ATOM 1510 C C . ASP A 1 191 ? -5.859 -7.865 7.323 1.00 87.44 191 ASP A C 1
ATOM 1512 O O . ASP A 1 191 ? -6.627 -7.543 8.228 1.00 87.44 191 ASP A O 1
ATOM 1516 N N . SER A 1 192 ? -5.974 -7.367 6.091 1.00 86.50 192 SER A N 1
ATOM 1517 C CA . SER A 1 192 ? -7.051 -6.463 5.679 1.00 86.50 192 SER A CA 1
ATOM 1518 C C . SER A 1 192 ? -8.308 -7.203 5.200 1.00 86.50 192 SER A C 1
ATOM 1520 O O . SER A 1 192 ? -9.277 -6.554 4.800 1.00 86.50 192 SER A O 1
ATOM 1522 N N . GLY A 1 193 ? -8.303 -8.542 5.195 1.00 89.00 193 GLY A N 1
ATOM 1523 C CA . GLY A 1 193 ? -9.393 -9.375 4.681 1.00 89.00 193 GLY A CA 1
ATOM 1524 C C . GLY A 1 193 ? -9.561 -9.314 3.158 1.00 89.00 193 GLY A C 1
ATOM 1525 O O . GLY A 1 193 ? -10.618 -9.675 2.633 1.00 89.00 193 GLY A O 1
ATOM 1526 N N . ALA A 1 194 ? -8.552 -8.831 2.430 1.00 90.06 194 ALA A N 1
ATOM 1527 C CA . ALA A 1 194 ? -8.596 -8.751 0.979 1.00 90.06 194 ALA A CA 1
ATOM 1528 C C . ALA A 1 194 ? -8.484 -10.150 0.360 1.00 90.06 194 ALA A C 1
ATOM 1530 O O . ALA A 1 194 ? -7.664 -10.966 0.760 1.00 90.06 194 ALA A O 1
ATOM 1531 N N . ARG A 1 195 ? -9.270 -10.415 -0.690 1.00 87.81 195 ARG A N 1
ATOM 1532 C CA . ARG A 1 195 ? -9.176 -11.675 -1.457 1.00 87.81 195 ARG A CA 1
ATOM 1533 C C . ARG A 1 195 ? -8.051 -11.669 -2.498 1.00 87.81 195 ARG A C 1
ATOM 1535 O O . ARG A 1 195 ? -7.815 -12.677 -3.159 1.00 87.81 195 ARG A O 1
ATOM 1542 N N . ALA A 1 196 ? -7.423 -10.516 -2.721 1.00 91.88 196 ALA A N 1
ATOM 1543 C CA . ALA A 1 196 ? -6.367 -10.355 -3.710 1.00 91.88 196 ALA A CA 1
ATOM 1544 C C . ALA A 1 196 ? -5.011 -10.836 -3.174 1.00 91.88 196 ALA A C 1
ATOM 1546 O O . ALA A 1 196 ? -4.784 -10.909 -1.971 1.00 91.88 196 ALA A O 1
ATOM 1547 N N . ARG A 1 197 ? -4.085 -11.103 -4.096 1.00 95.25 197 ARG A N 1
ATOM 1548 C CA . ARG A 1 197 ? -2.662 -11.310 -3.809 1.00 95.25 197 ARG A CA 1
ATOM 1549 C C . ARG A 1 197 ? -1.845 -10.193 -4.441 1.00 95.25 197 ARG A C 1
ATOM 1551 O O . ARG A 1 197 ? -2.291 -9.588 -5.418 1.00 95.25 197 ARG A O 1
ATOM 1558 N N . ALA A 1 198 ? -0.667 -9.939 -3.882 1.00 94.44 198 ALA A N 1
ATOM 1559 C CA . ALA A 1 198 ? 0.266 -8.943 -4.385 1.00 94.44 198 ALA A CA 1
ATOM 1560 C C . ALA A 1 198 ? 0.661 -9.258 -5.835 1.00 94.44 198 ALA A C 1
ATOM 1562 O O . ALA A 1 198 ? 0.999 -10.399 -6.161 1.00 94.44 198 ALA A O 1
ATOM 1563 N N . LYS A 1 199 ? 0.615 -8.247 -6.707 1.00 95.06 199 LYS A N 1
ATOM 1564 C CA . LYS A 1 199 ? 0.866 -8.403 -8.145 1.00 95.06 199 LYS A CA 1
ATOM 1565 C C . LYS A 1 199 ? 2.132 -7.680 -8.565 1.00 95.06 199 LYS A C 1
ATOM 1567 O O . LYS A 1 199 ? 2.233 -6.467 -8.397 1.00 95.06 199 LYS A O 1
ATOM 1572 N N . ALA A 1 200 ? 3.030 -8.423 -9.202 1.00 93.81 200 ALA A N 1
ATOM 1573 C CA . ALA A 1 200 ? 4.106 -7.845 -9.988 1.00 93.81 200 ALA A CA 1
ATOM 1574 C C . ALA A 1 200 ? 3.544 -7.424 -11.349 1.00 93.81 200 ALA A C 1
ATOM 1576 O O . ALA A 1 200 ? 2.968 -8.236 -12.075 1.00 93.81 200 ALA A O 1
ATOM 1577 N N . ILE A 1 201 ? 3.700 -6.153 -11.693 1.00 93.50 201 ILE A N 1
ATOM 1578 C CA . ILE A 1 201 ? 3.368 -5.609 -13.004 1.00 93.50 201 ILE A CA 1
ATOM 1579 C C . ILE A 1 201 ? 4.672 -5.511 -13.782 1.00 93.50 201 ILE A C 1
ATOM 1581 O O . ILE A 1 201 ? 5.420 -4.553 -13.609 1.00 93.50 201 ILE A O 1
ATOM 1585 N N . ASN A 1 202 ? 4.948 -6.521 -14.605 1.00 91.69 202 ASN A N 1
ATOM 1586 C CA . ASN A 1 202 ? 6.188 -6.632 -15.370 1.00 91.69 202 ASN A CA 1
ATOM 1587 C C . ASN A 1 202 ? 5.955 -6.544 -16.883 1.00 91.69 202 ASN A C 1
ATOM 1589 O O . ASN A 1 202 ? 4.835 -6.694 -17.380 1.00 91.69 202 ASN A O 1
ATOM 1593 N N . SER A 1 203 ? 7.036 -6.268 -17.612 1.00 86.81 203 SER A N 1
ATOM 1594 C CA . SER A 1 203 ? 7.023 -6.003 -19.052 1.00 86.81 203 SER A CA 1
ATOM 1595 C C . SER A 1 203 ? 6.535 -7.201 -19.867 1.00 86.81 203 SER A C 1
ATOM 1597 O O . SER A 1 203 ? 5.740 -7.017 -20.790 1.00 86.81 203 SER A O 1
ATOM 1599 N N . ASN A 1 204 ? 6.935 -8.412 -19.472 1.00 85.00 204 ASN A N 1
ATOM 1600 C CA . ASN A 1 204 ? 6.540 -9.665 -20.116 1.00 85.00 204 ASN A CA 1
ATOM 1601 C C . ASN A 1 204 ? 5.028 -9.907 -20.009 1.00 85.00 204 ASN A C 1
ATOM 1603 O O . ASN A 1 204 ? 4.357 -10.084 -21.021 1.00 85.00 204 ASN A O 1
ATOM 1607 N N . ALA A 1 205 ? 4.469 -9.848 -18.797 1.00 87.38 205 ALA A N 1
ATOM 1608 C CA . ALA A 1 205 ? 3.040 -10.055 -18.558 1.00 87.38 205 ALA A CA 1
ATOM 1609 C C . ALA A 1 205 ? 2.171 -8.949 -19.177 1.00 87.38 205 ALA A C 1
ATOM 1611 O O . ALA A 1 205 ? 1.019 -9.187 -19.533 1.00 87.38 205 ALA A O 1
ATOM 1612 N N . CYS A 1 206 ? 2.714 -7.738 -19.306 1.00 89.19 206 CYS A N 1
ATOM 1613 C CA . CYS A 1 206 ? 2.025 -6.608 -19.920 1.00 89.19 206 CYS A CA 1
ATOM 1614 C C . CYS A 1 206 ? 2.185 -6.523 -21.445 1.00 89.19 206 CYS A C 1
ATOM 1616 O O . CYS A 1 206 ? 1.557 -5.652 -22.046 1.00 89.19 206 CYS A O 1
ATOM 1618 N N . GLY A 1 207 ? 3.012 -7.373 -22.067 1.00 87.88 207 GLY A N 1
ATOM 1619 C CA . GLY A 1 207 ? 3.274 -7.328 -23.508 1.00 87.88 207 GLY A CA 1
ATOM 1620 C C . GLY A 1 207 ? 3.859 -5.990 -23.971 1.00 87.88 207 GLY A C 1
ATOM 1621 O O . GLY A 1 207 ? 3.484 -5.480 -25.026 1.00 87.88 207 GLY A O 1
ATOM 1622 N N . CYS A 1 208 ? 4.725 -5.370 -23.162 1.00 83.75 208 CYS A N 1
ATOM 1623 C CA . CYS A 1 208 ? 5.335 -4.091 -23.519 1.00 83.75 208 CYS A CA 1
ATOM 1624 C C . CYS A 1 208 ? 6.336 -4.281 -24.672 1.00 83.75 208 CYS A C 1
ATOM 1626 O O . CYS A 1 208 ? 7.499 -4.608 -24.446 1.00 83.75 208 CYS A O 1
ATOM 1628 N N . ASN A 1 209 ? 5.892 -4.048 -25.906 1.00 65.50 209 ASN A N 1
ATOM 1629 C CA . ASN A 1 209 ? 6.748 -4.099 -27.091 1.00 65.50 209 ASN A CA 1
ATOM 1630 C C . ASN A 1 209 ? 7.639 -2.840 -27.174 1.00 65.50 209 ASN A C 1
ATOM 1632 O O . ASN A 1 209 ? 7.128 -1.720 -27.151 1.00 65.50 209 ASN A O 1
ATOM 1636 N N . GLY A 1 210 ? 8.964 -3.012 -27.275 1.00 56.41 210 GLY A N 1
ATOM 1637 C CA . GLY A 1 210 ? 9.949 -1.924 -27.413 1.00 56.41 210 GLY A CA 1
ATOM 1638 C C . GLY A 1 210 ? 11.287 -2.211 -26.706 1.00 56.41 210 GLY A C 1
ATOM 1639 O O . GLY A 1 210 ? 11.343 -3.112 -25.860 1.00 56.41 210 GLY A O 1
ATOM 1640 N N . PRO A 1 211 ? 12.376 -1.480 -27.035 1.00 52.81 211 PRO A N 1
ATOM 1641 C CA . PRO A 1 211 ? 13.704 -1.745 -26.475 1.00 52.81 211 PRO A CA 1
ATOM 1642 C C . PRO A 1 211 ? 13.722 -1.661 -24.935 1.00 52.81 211 PRO A C 1
ATOM 1644 O O . PRO A 1 211 ? 12.903 -0.977 -24.325 1.00 52.81 211 PRO A O 1
ATOM 1647 N N . SER A 1 212 ? 14.617 -2.436 -24.317 1.00 53.22 212 SER A N 1
ATOM 1648 C CA . SER A 1 212 ? 14.754 -2.706 -22.868 1.00 53.22 212 SER A CA 1
ATOM 1649 C C . SER A 1 212 ? 15.997 -2.055 -22.243 1.00 53.22 212 SER A C 1
ATOM 1651 O O . SER A 1 212 ? 16.458 -2.471 -21.181 1.00 53.22 212 SER A O 1
ATOM 1653 N N . PHE A 1 213 ? 16.617 -1.073 -22.903 1.00 45.25 213 PHE A N 1
ATOM 1654 C CA . PHE A 1 213 ? 17.921 -0.592 -22.450 1.00 45.25 213 PHE A CA 1
ATOM 1655 C C . PHE A 1 213 ? 17.790 0.500 -21.385 1.00 45.25 213 PHE A C 1
ATOM 1657 O O . PHE A 1 213 ? 17.655 1.683 -21.690 1.00 45.25 213 PHE A O 1
ATOM 1664 N N . VAL A 1 214 ? 17.880 0.094 -20.120 1.00 48.38 214 VAL A N 1
ATOM 1665 C CA . VAL A 1 214 ? 18.314 0.978 -19.035 1.00 48.38 214 VAL A CA 1
ATOM 1666 C C . VAL A 1 214 ? 19.828 0.786 -18.907 1.00 48.38 214 VAL A C 1
ATOM 1668 O O . VAL A 1 214 ? 20.256 -0.314 -18.547 1.00 48.38 214 VAL A O 1
ATOM 1671 N N . PRO A 1 215 ? 20.667 1.796 -19.207 1.00 41.16 215 PRO A N 1
ATOM 1672 C CA . PRO A 1 215 ? 22.082 1.711 -18.888 1.00 41.16 215 PRO A CA 1
ATOM 1673 C C . PRO A 1 215 ? 22.200 1.484 -17.383 1.00 41.16 215 PRO A C 1
ATOM 1675 O O . PRO A 1 215 ? 21.690 2.282 -16.594 1.00 41.16 215 PRO A O 1
ATOM 1678 N N . ARG A 1 216 ? 22.860 0.394 -16.979 1.00 40.16 216 ARG A N 1
ATOM 1679 C CA . ARG A 1 216 ? 23.338 0.256 -15.604 1.00 40.16 216 ARG A CA 1
ATOM 1680 C C . ARG A 1 216 ? 24.285 1.428 -15.374 1.00 40.16 216 ARG A C 1
ATOM 1682 O O . ARG A 1 216 ? 25.394 1.420 -15.899 1.00 40.16 216 ARG A O 1
ATOM 1689 N N . THR A 1 217 ? 23.853 2.450 -14.644 1.00 40.03 217 THR A N 1
ATOM 1690 C CA . THR A 1 217 ? 24.802 3.381 -14.035 1.00 40.03 217 THR A CA 1
ATOM 1691 C C . THR A 1 217 ? 25.605 2.548 -13.048 1.00 40.03 217 THR A C 1
ATOM 1693 O O . THR A 1 217 ? 25.089 2.144 -12.007 1.00 40.03 217 THR A O 1
ATOM 1696 N N . GLY A 1 218 ? 26.803 2.156 -13.476 1.00 39.97 218 GLY A N 1
ATOM 1697 C CA . GLY A 1 218 ? 27.766 1.450 -12.653 1.00 39.97 218 GLY A CA 1
ATOM 1698 C C . GLY A 1 218 ? 28.285 2.357 -11.544 1.00 39.97 218 GLY A C 1
ATOM 1699 O O . GLY A 1 218 ? 28.502 3.537 -11.799 1.00 39.97 218 GLY A O 1
ATOM 1700 N N . VAL A 1 219 ? 28.452 1.725 -10.377 1.00 34.59 219 VAL A N 1
ATOM 1701 C CA . VAL A 1 219 ? 29.300 2.062 -9.217 1.00 34.59 219 VAL A CA 1
ATOM 1702 C C . VAL A 1 219 ? 29.218 3.497 -8.700 1.00 34.59 219 VAL A C 1
ATOM 1704 O O . VAL A 1 219 ? 29.814 4.405 -9.313 1.00 34.59 219 VAL A O 1
#

Organism: NCBI:txid1529068

pLDDT: mean 79.0, std 17.85, range [27.97, 96.12]

Sequence (219 aa):
MCKILCETRKEMCEGKHKGKTASSVAEGKAKNSPDLQRAVNKRYPKSTAAVNKHRYVRYDNALKSWNRAKVAKETIERHLDNVIRQIEKQAAKAVATKVGKAAARSWLKLVPVLNVISTAYDVYDLASTGVDIYQQIKQARAQFSGDVYSIRPDVAVMGENGQLQDIYDFKFDGDDWQPGQQEMYNKNLDDSGARARAKAINSNACGCNGPSFVPRTGV

Secondary structure (DSSP, 8-state):
-HHHHHHHHHHHHTTTTTT--HHHHHHHHHHT-HHHHHHHHHHSTT-EEEES--EEEE-TT--GGG-PPBPPHHHHHHHHHHHHHHHHHHHHHHHHHHH-HHHHHHHHHH-SSS---S--SS-HHHHHHHHHHHHHHHHHHHHTSS-EEEE--SEEEE-TTS-EEEEEEEE-TT--PPTTHHHHHHHHHHHTT-S---EEEEHHHHT--S---------

Radius of gyration: 21.91 Å; chains: 1; bounding box: 57×35×64 Å

Foldseek 3Di:
DLVLLLVLQVCLVVVVDPPDDSLVSSLVCCVPPPVNQVVLCVVAPQKGKDFFDKDKFDDAPADVVLVFDFDDPVVLVVVLVVQLVVLLVVLLVVCCVPPNNVVSVVVSVVPPLDPDPPDDDPCPPVVVSVVVSNVSSVLSVVRSPHTMGMATARIWMAHNVRQTAAGEHEAAVPRDDRRCRQVRQQSSCVSSVHPDGYDYNYCVVSVSDDDRDDDPPDD